Protein AF-A0AAV1RQI1-F1 (afdb_monomer_lite)

pLDDT: mean 91.63, std 11.39, range [35.19, 98.44]

Structure (mmCIF, N/CA/C/O backbone):
data_AF-A0AAV1RQI1-F1
#
_entry.id   AF-A0AAV1RQI1-F1
#
loop_
_atom_site.group_PDB
_atom_site.id
_atom_site.type_symbol
_atom_site.label_atom_id
_atom_site.label_alt_id
_atom_site.label_comp_id
_atom_site.label_asym_id
_atom_site.label_entity_id
_atom_site.label_seq_id
_atom_site.pdbx_PDB_ins_code
_atom_site.Cartn_x
_atom_site.Cartn_y
_atom_site.Cartn_z
_atom_site.occupancy
_atom_site.B_iso_or_equiv
_atom_site.auth_seq_id
_atom_site.auth_comp_id
_atom_site.auth_asym_id
_atom_site.auth_atom_id
_atom_site.pdbx_PDB_model_num
ATOM 1 N N . MET A 1 1 ? 25.288 -17.706 -37.333 1.00 35.19 1 MET A N 1
ATOM 2 C CA . MET A 1 1 ? 24.395 -16.528 -37.283 1.00 35.19 1 MET A CA 1
ATOM 3 C C . MET A 1 1 ? 25.287 -15.305 -37.395 1.00 35.19 1 MET A 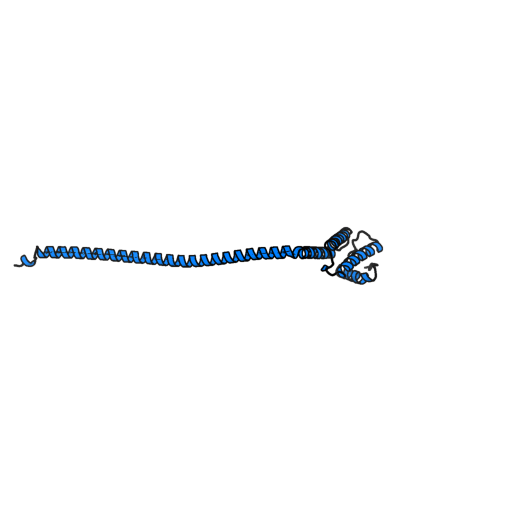C 1
ATOM 5 O O . MET A 1 1 ? 26.213 -15.197 -36.604 1.00 35.19 1 MET A O 1
ATOM 9 N N . SER A 1 2 ? 25.124 -14.485 -38.434 1.00 37.34 2 SER A N 1
ATOM 10 C CA . SER A 1 2 ? 25.987 -13.325 -38.686 1.00 37.34 2 SER A CA 1
ATOM 11 C C . SER A 1 2 ? 25.780 -12.275 -37.597 1.00 37.34 2 SER A C 1
ATOM 13 O O . SER A 1 2 ? 24.670 -11.778 -37.419 1.00 37.34 2 SER A O 1
ATOM 15 N N . GLN A 1 3 ? 26.841 -11.962 -36.860 1.00 46.78 3 GLN A N 1
ATOM 16 C CA . GLN A 1 3 ? 26.867 -10.876 -35.892 1.00 46.78 3 GLN A CA 1
ATOM 17 C C . GLN A 1 3 ? 26.835 -9.565 -36.691 1.00 46.78 3 GLN A C 1
ATOM 19 O O . GLN A 1 3 ? 27.827 -9.195 -37.312 1.00 46.78 3 GLN A O 1
ATOM 24 N N . THR A 1 4 ? 25.673 -8.917 -36.777 1.00 58.62 4 THR A N 1
ATOM 25 C CA . THR A 1 4 ? 25.563 -7.588 -37.389 1.00 58.62 4 THR A CA 1
ATOM 26 C C . THR A 1 4 ? 26.378 -6.625 -36.533 1.00 58.62 4 THR A C 1
ATOM 28 O O . THR A 1 4 ? 26.022 -6.363 -35.385 1.00 58.62 4 THR A O 1
ATOM 31 N N . GLU A 1 5 ? 27.508 -6.148 -37.047 1.00 79.38 5 GLU A N 1
ATOM 32 C CA . GLU A 1 5 ? 28.347 -5.188 -36.334 1.00 79.38 5 GLU A CA 1
ATOM 33 C C . GLU A 1 5 ? 27.698 -3.801 -36.416 1.00 79.38 5 GLU A C 1
ATOM 35 O O . GLU A 1 5 ? 27.852 -3.070 -37.394 1.00 79.38 5 GLU A O 1
ATOM 40 N N . TYR A 1 6 ? 26.899 -3.469 -35.401 1.00 91.62 6 TYR A N 1
ATOM 41 C CA . TYR A 1 6 ? 26.336 -2.132 -35.243 1.00 91.62 6 TYR A CA 1
ATOM 42 C C . TYR A 1 6 ? 27.449 -1.116 -34.968 1.00 91.62 6 TYR A C 1
ATOM 44 O O . TYR A 1 6 ? 28.318 -1.347 -34.125 1.00 91.62 6 TYR A O 1
ATOM 52 N N . LYS A 1 7 ? 27.403 0.021 -35.668 1.00 92.06 7 LYS A N 1
ATOM 53 C CA . LYS A 1 7 ? 28.396 1.097 -35.565 1.00 92.06 7 LYS A CA 1
ATOM 54 C C . LYS A 1 7 ? 27.809 2.286 -34.811 1.00 92.06 7 LYS A C 1
ATOM 56 O O . LYS A 1 7 ? 27.061 3.063 -35.394 1.00 92.06 7 LYS A O 1
ATOM 61 N N . VAL A 1 8 ? 28.161 2.429 -33.537 1.00 94.06 8 VAL A N 1
ATOM 62 C CA . VAL A 1 8 ? 27.823 3.608 -32.718 1.00 94.06 8 VAL A CA 1
ATOM 63 C C . VAL A 1 8 ? 29.096 4.284 -32.206 1.00 94.06 8 VAL A C 1
ATOM 65 O O . VAL A 1 8 ? 30.182 3.705 -32.291 1.00 94.06 8 VAL A O 1
ATOM 68 N N . LYS A 1 9 ? 28.984 5.501 -31.666 1.00 94.25 9 LYS A N 1
ATOM 69 C CA . LYS A 1 9 ? 30.092 6.215 -31.012 1.00 94.25 9 LYS A CA 1
ATOM 70 C C . LYS A 1 9 ? 30.800 5.334 -29.983 1.00 94.25 9 LYS A C 1
ATOM 72 O O . LYS A 1 9 ? 30.163 4.628 -29.198 1.00 94.25 9 LYS A O 1
ATOM 77 N N . GLU A 1 10 ? 32.127 5.430 -29.942 1.00 93.25 10 GLU A N 1
ATOM 78 C CA . GLU A 1 10 ? 32.984 4.558 -29.128 1.00 93.25 10 GLU A CA 1
ATOM 79 C C . GLU A 1 10 ? 32.615 4.557 -27.639 1.00 93.25 10 GLU A C 1
ATOM 81 O O . GLU A 1 10 ? 32.598 3.501 -27.009 1.00 93.25 10 GLU A O 1
ATOM 86 N N . ASN A 1 11 ? 32.240 5.713 -27.082 1.00 92.56 11 ASN A N 1
ATOM 87 C CA . ASN A 1 11 ? 31.839 5.835 -25.679 1.00 92.56 11 ASN A CA 1
ATOM 88 C C . ASN A 1 11 ? 30.509 5.125 -25.357 1.00 92.56 11 ASN A C 1
ATOM 90 O O . ASN A 1 11 ? 30.265 4.786 -24.202 1.00 92.56 11 ASN A O 1
ATOM 94 N N . LEU A 1 12 ? 29.661 4.875 -26.359 1.00 94.81 12 LEU A N 1
ATOM 95 C CA . LEU A 1 12 ? 28.376 4.187 -26.206 1.00 94.81 12 LEU A CA 1
ATOM 96 C C . LEU A 1 12 ? 28.467 2.684 -26.501 1.00 94.81 12 LEU A C 1
ATOM 98 O O . LEU A 1 12 ? 27.594 1.927 -26.077 1.00 94.81 12 LEU A O 1
ATOM 102 N N . MET A 1 13 ? 29.536 2.222 -27.159 1.00 94.25 13 MET A N 1
ATOM 103 C CA . MET A 1 13 ? 29.744 0.804 -27.482 1.00 94.25 13 MET A CA 1
ATOM 104 C C . MET A 1 13 ? 29.652 -0.136 -26.264 1.00 94.25 13 MET A C 1
ATOM 106 O O . MET A 1 13 ? 29.013 -1.187 -26.387 1.00 94.25 13 MET A O 1
ATOM 110 N N . PRO A 1 14 ? 30.230 0.181 -25.083 1.00 94.69 14 PRO A N 1
ATOM 111 C CA . PRO A 1 14 ? 30.090 -0.675 -23.904 1.00 94.69 14 PRO A CA 1
ATOM 112 C C . PRO A 1 14 ? 28.633 -0.805 -23.444 1.00 94.69 14 PRO A C 1
ATOM 114 O O . PRO A 1 14 ? 28.177 -1.904 -23.122 1.00 94.69 14 PRO A O 1
ATOM 117 N N . LEU A 1 15 ? 27.888 0.305 -23.462 1.00 95.69 15 LEU A N 1
ATOM 118 C CA . LEU A 1 15 ? 26.476 0.333 -23.092 1.00 95.69 15 LEU A CA 1
ATOM 119 C C . LEU A 1 15 ? 25.630 -0.461 -24.092 1.00 95.69 15 LEU A C 1
ATOM 121 O O . LEU A 1 15 ? 24.810 -1.278 -23.678 1.00 95.69 15 LEU A O 1
ATOM 125 N N . LEU A 1 16 ? 25.875 -0.286 -25.393 1.00 96.06 16 LEU A N 1
ATOM 126 C CA . LEU A 1 16 ? 25.192 -1.040 -26.440 1.00 96.06 16 LEU A CA 1
ATOM 127 C C . LEU A 1 16 ? 25.409 -2.548 -26.276 1.00 96.06 16 LEU A C 1
ATOM 129 O O . LEU A 1 16 ? 24.450 -3.314 -26.301 1.00 96.06 16 LEU A O 1
ATOM 133 N N . ARG A 1 17 ? 26.653 -2.988 -26.044 1.00 95.38 17 ARG A N 1
ATOM 134 C CA . ARG A 1 17 ? 26.964 -4.407 -25.800 1.00 95.38 17 ARG A CA 1
ATOM 135 C C . ARG A 1 17 ? 26.216 -4.960 -24.590 1.00 95.38 17 ARG A C 1
ATOM 137 O O . ARG A 1 17 ? 25.712 -6.077 -24.659 1.00 95.38 17 ARG A O 1
ATOM 144 N N . ASN A 1 18 ? 26.110 -4.185 -23.510 1.00 95.75 18 ASN A N 1
ATOM 145 C CA . ASN A 1 18 ? 25.353 -4.581 -22.323 1.00 95.75 18 ASN A CA 1
ATOM 146 C C . ASN A 1 18 ? 23.851 -4.722 -22.630 1.00 95.75 18 ASN A C 1
ATOM 148 O O . ASN A 1 18 ? 23.235 -5.729 -22.286 1.00 95.75 18 ASN A O 1
ATOM 152 N N . ILE A 1 19 ? 23.273 -3.752 -23.344 1.00 96.06 19 ILE A N 1
ATOM 153 C CA . ILE A 1 19 ? 21.865 -3.786 -23.761 1.00 96.06 19 ILE A CA 1
ATOM 154 C C . ILE A 1 19 ? 21.593 -5.014 -24.632 1.00 96.06 19 ILE A C 1
ATOM 156 O O . ILE A 1 19 ? 20.674 -5.773 -24.334 1.00 96.06 19 ILE A O 1
ATOM 160 N N . LEU A 1 20 ? 22.409 -5.247 -25.662 1.00 94.88 20 LEU A N 1
ATOM 161 C CA . LEU A 1 20 ? 22.245 -6.388 -26.563 1.00 94.88 20 LEU A CA 1
ATOM 162 C C . LEU A 1 20 ? 22.460 -7.725 -25.843 1.00 94.88 20 LEU A C 1
ATOM 164 O O . LEU A 1 20 ? 21.738 -8.685 -26.098 1.00 94.88 20 LEU A O 1
ATOM 168 N N . GLY A 1 21 ? 23.415 -7.785 -24.912 1.00 95.94 21 GLY A N 1
ATOM 169 C CA . GLY A 1 21 ? 23.651 -8.966 -24.083 1.00 95.94 21 GLY A CA 1
ATOM 170 C C . GLY A 1 21 ? 22.478 -9.289 -23.155 1.00 95.94 21 GLY A C 1
ATOM 171 O O . GLY A 1 21 ? 22.178 -10.459 -22.936 1.00 95.94 21 GLY A O 1
ATOM 172 N N . LYS A 1 22 ? 21.790 -8.266 -22.635 1.00 96.56 22 LYS A N 1
ATOM 173 C CA . LYS A 1 22 ? 20.678 -8.432 -21.689 1.00 96.56 22 LYS A CA 1
ATOM 174 C C . LYS A 1 22 ? 19.322 -8.638 -22.366 1.00 96.56 22 LYS A C 1
ATOM 176 O O . LYS A 1 22 ? 18.527 -9.446 -21.899 1.00 96.56 22 LYS A O 1
ATOM 181 N N . TYR A 1 23 ? 19.043 -7.897 -23.434 1.00 95.81 23 TYR A N 1
ATOM 182 C CA . TYR A 1 23 ? 17.712 -7.823 -24.048 1.00 95.81 23 TYR A CA 1
ATOM 183 C C . TYR A 1 23 ? 17.650 -8.433 -25.457 1.00 95.81 23 TYR A C 1
ATOM 185 O O . TYR A 1 23 ? 16.565 -8.533 -26.038 1.00 95.81 23 TYR A O 1
ATOM 193 N N . GLY A 1 24 ? 18.789 -8.891 -25.985 1.00 94.50 24 GLY A N 1
ATOM 194 C CA . GLY A 1 24 ? 18.926 -9.368 -27.357 1.00 94.50 24 GLY A CA 1
ATOM 195 C C . GLY A 1 24 ? 19.005 -8.220 -28.364 1.00 94.50 24 GLY A C 1
ATOM 196 O O . GLY A 1 24 ? 19.163 -7.055 -28.002 1.00 94.50 24 GLY A O 1
ATOM 197 N N . ASP A 1 25 ? 18.885 -8.547 -29.651 1.00 94.88 25 ASP A N 1
ATOM 198 C CA . ASP A 1 25 ? 18.847 -7.537 -30.710 1.00 94.88 25 ASP A CA 1
ATOM 199 C C . ASP A 1 25 ? 17.522 -6.762 -30.692 1.00 94.88 25 ASP A C 1
ATOM 201 O O . ASP A 1 25 ? 16.525 -7.161 -31.300 1.00 94.88 25 ASP A O 1
ATOM 205 N N . ILE A 1 26 ? 17.523 -5.630 -29.988 1.00 96.06 26 ILE A N 1
ATOM 206 C CA . ILE A 1 26 ? 16.347 -4.767 -29.844 1.00 96.06 26 ILE A CA 1
ATOM 207 C C . ILE A 1 26 ? 15.940 -4.076 -31.153 1.00 96.06 26 ILE A C 1
ATOM 209 O O . ILE A 1 26 ? 14.816 -3.588 -31.243 1.00 96.06 26 ILE A O 1
ATOM 213 N N . ALA A 1 27 ? 16.813 -4.050 -32.169 1.00 96.00 27 ALA A N 1
ATOM 214 C CA . ALA A 1 27 ? 16.557 -3.438 -33.474 1.00 96.00 27 ALA A CA 1
ATOM 215 C C . ALA A 1 27 ? 16.177 -4.464 -34.560 1.00 96.00 27 ALA A C 1
ATOM 217 O O . ALA A 1 27 ? 15.954 -4.089 -35.716 1.00 96.00 27 ALA A O 1
ATOM 218 N N . ALA A 1 28 ? 16.042 -5.752 -34.214 1.00 93.31 28 ALA A N 1
ATOM 219 C CA . ALA A 1 28 ? 15.734 -6.821 -35.169 1.00 93.31 28 ALA A CA 1
ATOM 220 C C . ALA A 1 28 ? 14.466 -6.537 -36.000 1.00 93.31 28 ALA A C 1
ATOM 222 O O . ALA A 1 28 ? 14.448 -6.742 -37.220 1.00 93.31 28 ALA A O 1
ATOM 223 N N . ASN A 1 29 ? 13.435 -5.986 -35.352 1.00 94.06 29 ASN A N 1
ATOM 224 C CA . ASN A 1 29 ? 12.143 -5.665 -35.963 1.00 94.06 29 ASN A CA 1
ATOM 225 C C . ASN A 1 29 ? 12.003 -4.197 -36.386 1.00 94.06 29 ASN A C 1
ATOM 227 O O . ASN A 1 29 ? 10.966 -3.830 -36.935 1.00 94.06 29 ASN A O 1
ATOM 231 N N . TYR A 1 30 ? 13.053 -3.385 -36.226 1.00 95.69 30 TYR A N 1
ATOM 232 C CA . TYR A 1 30 ? 13.018 -1.961 -36.548 1.00 95.69 30 TYR A CA 1
ATOM 233 C C . TYR A 1 30 ? 12.604 -1.703 -38.000 1.00 95.69 30 TYR A C 1
ATOM 235 O O . TYR A 1 30 ? 12.980 -2.460 -38.906 1.00 95.69 30 TYR A O 1
ATOM 243 N N . ILE A 1 31 ? 11.832 -0.637 -38.222 1.00 95.00 31 ILE A N 1
ATOM 244 C CA . ILE A 1 31 ? 11.279 -0.264 -39.528 1.00 95.00 31 ILE A CA 1
ATOM 245 C C . ILE A 1 31 ? 12.370 -0.076 -40.590 1.00 95.00 31 ILE A C 1
ATOM 247 O O . ILE A 1 31 ? 12.221 -0.566 -41.710 1.00 95.00 31 ILE A O 1
ATOM 251 N N . MET A 1 32 ? 13.506 0.535 -40.234 1.00 92.25 32 MET A N 1
ATOM 252 C CA . MET A 1 32 ? 14.647 0.649 -41.143 1.00 92.25 32 MET A CA 1
ATOM 253 C C . MET A 1 32 ? 15.475 -0.639 -41.132 1.00 92.25 32 MET A C 1
ATOM 255 O O . MET A 1 32 ? 15.910 -1.127 -40.085 1.00 92.25 32 MET A O 1
ATOM 259 N N . LYS A 1 33 ? 15.706 -1.201 -42.322 1.00 90.19 33 LYS A N 1
ATOM 260 C CA . LYS A 1 33 ? 16.427 -2.474 -42.493 1.00 90.19 33 LYS A CA 1
ATOM 261 C C . LYS A 1 33 ? 17.913 -2.301 -42.821 1.00 90.19 33 LYS A C 1
ATOM 263 O O . LYS A 1 33 ? 18.667 -3.259 -42.690 1.00 90.19 33 LYS A O 1
ATOM 268 N N . THR A 1 34 ? 18.336 -1.096 -43.203 1.00 92.31 34 THR A N 1
ATOM 269 C CA . THR A 1 34 ? 19.744 -0.766 -43.474 1.00 92.31 34 THR A CA 1
ATOM 270 C C . THR A 1 34 ? 20.592 -0.853 -42.196 1.00 92.31 34 THR A C 1
ATOM 272 O O . THR A 1 34 ? 20.123 -0.377 -41.152 1.00 92.31 34 THR A O 1
ATOM 275 N N . PRO A 1 35 ? 21.831 -1.375 -42.253 1.00 89.88 35 PRO A N 1
ATOM 276 C CA . PRO A 1 35 ? 22.753 -1.398 -41.113 1.00 89.88 35 PRO A CA 1
ATOM 277 C C . PRO A 1 35 ? 22.985 -0.022 -40.476 1.00 89.88 35 PRO A C 1
ATOM 279 O O . PRO A 1 35 ? 23.038 0.093 -39.251 1.00 89.88 35 PRO A O 1
ATOM 282 N N . GLU A 1 36 ? 23.057 1.028 -41.292 1.00 92.06 36 GLU A N 1
ATOM 283 C CA . GLU A 1 36 ? 23.271 2.411 -40.865 1.00 92.06 36 GLU A CA 1
ATOM 284 C C . GLU A 1 36 ? 22.068 2.916 -40.066 1.00 92.06 36 GLU A C 1
ATOM 286 O O . GLU A 1 36 ? 22.224 3.374 -38.938 1.00 92.06 36 GLU A O 1
ATOM 291 N N . GLY A 1 37 ? 20.853 2.747 -40.599 1.00 92.69 37 GLY A N 1
ATOM 292 C CA . GLY A 1 37 ? 19.620 3.127 -39.901 1.00 92.69 37 GLY A CA 1
ATOM 293 C C . GLY A 1 37 ? 19.424 2.393 -38.569 1.00 92.69 37 GLY A C 1
ATOM 294 O O . GLY A 1 37 ? 19.019 3.003 -37.582 1.00 92.69 37 GLY A O 1
ATOM 295 N N . ARG A 1 38 ? 19.760 1.097 -38.507 1.00 94.31 38 ARG A N 1
ATOM 296 C CA . ARG A 1 38 ? 19.697 0.324 -37.255 1.00 94.31 38 ARG A CA 1
ATOM 297 C C . ARG A 1 38 ? 20.754 0.767 -36.249 1.00 94.31 38 ARG A C 1
ATOM 299 O O . ARG A 1 38 ? 20.462 0.854 -35.064 1.00 94.31 38 ARG A O 1
ATOM 306 N N . SER A 1 39 ? 21.959 1.079 -36.715 1.00 95.62 39 SER A N 1
ATOM 307 C CA . SER A 1 39 ? 23.019 1.591 -35.846 1.00 95.62 39 SER A CA 1
ATOM 308 C C . SER A 1 39 ? 22.678 2.984 -35.306 1.00 95.62 39 SER A C 1
ATOM 310 O O . SER A 1 39 ? 22.863 3.230 -34.120 1.00 95.62 39 SER A O 1
ATOM 312 N N . SER A 1 40 ? 22.093 3.856 -36.134 1.00 95.69 40 SER A N 1
ATOM 313 C CA . SER A 1 40 ? 21.657 5.198 -35.727 1.00 95.69 40 SER A CA 1
ATOM 314 C C . SER A 1 40 ? 20.631 5.150 -34.596 1.00 95.69 40 SER A C 1
ATOM 316 O O . SER A 1 40 ? 20.812 5.818 -33.585 1.00 95.69 40 SER A O 1
ATOM 318 N N . VAL A 1 41 ? 19.582 4.327 -34.714 1.00 96.44 41 VAL A N 1
ATOM 319 C CA . VAL A 1 41 ? 18.556 4.267 -33.658 1.00 96.44 41 VAL A CA 1
ATOM 320 C C . VAL A 1 41 ? 19.083 3.626 -32.369 1.00 96.44 41 VAL A C 1
ATOM 322 O O . VAL A 1 41 ? 18.679 3.999 -31.271 1.00 96.44 41 VAL A O 1
ATOM 325 N N . LEU A 1 42 ? 20.022 2.680 -32.479 1.00 97.06 42 LEU A N 1
ATOM 326 C CA . LEU A 1 42 ? 20.698 2.105 -31.316 1.00 97.06 42 LEU A CA 1
ATOM 327 C C . LEU A 1 42 ? 21.597 3.132 -30.620 1.00 97.06 42 LEU A C 1
ATOM 329 O O . LEU A 1 42 ? 21.661 3.147 -29.391 1.00 97.06 42 LEU A O 1
ATOM 333 N N . GLU A 1 43 ? 22.245 4.015 -31.381 1.00 97.38 43 GLU A N 1
ATOM 334 C CA . GLU A 1 43 ? 22.973 5.151 -30.823 1.00 97.38 43 GLU A CA 1
ATOM 335 C C . GLU A 1 43 ? 22.038 6.099 -30.064 1.00 97.38 43 GLU A C 1
ATOM 337 O O . GLU A 1 43 ? 22.369 6.487 -28.944 1.00 97.38 43 GLU A O 1
ATOM 342 N N . ASP A 1 44 ? 20.857 6.406 -30.609 1.00 97.00 44 ASP A N 1
ATOM 343 C CA . ASP A 1 44 ? 19.868 7.264 -29.945 1.00 97.00 44 ASP A CA 1
ATOM 344 C C . ASP A 1 44 ? 19.368 6.653 -28.626 1.00 97.00 44 ASP A C 1
ATOM 346 O O . ASP A 1 44 ? 19.307 7.336 -27.599 1.00 97.00 44 ASP A O 1
ATOM 350 N N . VAL A 1 45 ? 19.076 5.346 -28.614 1.00 97.44 45 VAL A N 1
ATOM 351 C CA . VAL A 1 45 ? 18.703 4.612 -27.391 1.00 97.44 45 VAL A CA 1
ATOM 352 C C . VAL A 1 45 ? 19.825 4.680 -26.353 1.00 97.44 45 VAL A C 1
ATOM 354 O O . VAL A 1 45 ? 19.577 5.007 -25.188 1.00 97.44 45 VAL A O 1
ATOM 357 N N . CYS A 1 46 ? 21.070 4.407 -26.754 1.00 97.44 46 CYS A N 1
ATOM 358 C CA . CYS A 1 46 ? 22.218 4.492 -25.855 1.00 97.44 46 CYS A CA 1
ATOM 359 C C . CYS A 1 46 ? 22.444 5.920 -25.346 1.00 97.44 46 CYS A C 1
ATOM 361 O O . CYS A 1 46 ? 22.712 6.097 -24.160 1.00 97.44 46 CYS A O 1
ATOM 363 N N . GLY A 1 47 ? 22.302 6.933 -26.200 1.00 96.25 47 GLY A N 1
ATOM 364 C CA . GLY A 1 47 ? 22.446 8.341 -25.836 1.00 96.25 47 GLY A CA 1
ATOM 365 C C . GLY A 1 47 ? 21.392 8.799 -24.829 1.00 96.25 47 GLY A C 1
ATOM 366 O O . GLY A 1 47 ? 21.719 9.504 -23.868 1.00 96.25 47 GLY A O 1
ATOM 367 N N . LEU A 1 48 ? 20.144 8.349 -24.988 1.00 95.88 48 LEU A N 1
ATOM 368 C CA . LEU A 1 48 ? 19.074 8.615 -24.028 1.00 95.88 48 LEU A CA 1
ATOM 369 C C . LEU A 1 48 ? 19.393 8.006 -22.657 1.00 95.88 48 LEU A C 1
ATOM 371 O O . LEU A 1 48 ? 19.337 8.705 -21.645 1.00 95.88 48 LEU A O 1
ATOM 375 N N . ILE A 1 49 ? 19.777 6.727 -22.620 1.00 95.50 49 ILE A N 1
ATOM 376 C CA . ILE A 1 49 ? 20.130 6.033 -21.372 1.00 95.50 49 ILE A CA 1
ATOM 377 C C . ILE A 1 49 ? 21.337 6.695 -20.712 1.00 95.50 49 ILE A C 1
ATOM 379 O O . ILE A 1 49 ? 21.301 6.974 -19.516 1.00 95.50 49 ILE A O 1
ATOM 383 N N . TYR A 1 50 ? 22.375 7.002 -21.490 1.00 93.56 50 TYR A N 1
ATOM 384 C CA . TYR A 1 50 ? 23.579 7.664 -21.002 1.00 93.56 50 TYR A CA 1
ATOM 385 C C . TYR A 1 50 ? 23.252 9.022 -20.360 1.00 93.56 50 TYR A C 1
ATOM 387 O O . TYR A 1 50 ? 23.671 9.301 -19.239 1.00 93.56 50 TYR A O 1
ATOM 395 N N . THR A 1 51 ? 22.393 9.825 -20.998 1.00 90.38 51 THR A N 1
ATOM 396 C CA . THR A 1 51 ? 21.932 11.118 -20.458 1.00 90.38 51 THR A CA 1
ATOM 397 C C . THR A 1 51 ? 21.236 10.977 -19.101 1.00 90.38 51 THR A C 1
ATOM 399 O O . THR A 1 51 ? 21.351 11.857 -18.247 1.00 90.38 51 THR A O 1
ATOM 402 N N . PHE A 1 52 ? 20.485 9.893 -18.900 1.00 91.06 52 PHE A N 1
ATOM 403 C CA . PHE A 1 52 ? 19.799 9.615 -17.639 1.00 91.06 52 PHE A CA 1
ATOM 404 C C . PHE A 1 52 ? 20.733 9.028 -16.576 1.00 91.06 52 PHE A C 1
ATOM 406 O O . PHE A 1 52 ? 20.518 9.286 -15.397 1.00 91.06 52 PHE A O 1
ATOM 413 N N . GLN A 1 53 ? 21.767 8.281 -16.973 1.00 90.25 53 GLN A N 1
ATOM 414 C CA . GLN A 1 53 ? 22.779 7.736 -16.062 1.00 90.25 53 GLN A CA 1
ATOM 415 C C . GLN A 1 53 ? 23.718 8.813 -15.507 1.00 90.25 53 GLN A C 1
ATOM 417 O O . GLN A 1 53 ? 24.104 8.738 -14.344 1.00 90.25 53 GLN A O 1
ATOM 422 N N . GLU A 1 54 ? 24.054 9.823 -16.311 1.00 90.50 54 GLU A N 1
ATOM 423 C CA . GLU A 1 54 ? 24.924 10.936 -15.900 1.00 90.50 54 GLU A CA 1
ATOM 424 C C . GLU A 1 54 ? 24.244 11.895 -14.908 1.00 90.50 54 GLU A C 1
ATOM 426 O O . GLU A 1 54 ? 24.911 12.597 -14.149 1.00 90.50 54 GLU A O 1
ATOM 431 N N . LYS A 1 55 ? 22.908 11.935 -14.890 1.00 90.06 55 LYS A N 1
ATOM 432 C CA . LYS A 1 55 ? 22.142 12.826 -14.013 1.00 90.06 55 LYS A CA 1
ATOM 433 C C . LYS A 1 55 ? 21.757 12.128 -12.722 1.00 90.06 55 LYS A C 1
ATOM 435 O O . LYS A 1 55 ? 21.236 11.013 -12.723 1.00 90.06 55 LYS A O 1
ATOM 440 N N . LYS A 1 56 ? 21.879 12.832 -11.596 1.00 87.50 56 LYS A N 1
ATOM 441 C CA . LYS A 1 56 ? 21.246 12.367 -10.356 1.00 87.50 56 LYS A CA 1
ATOM 442 C C . LYS A 1 56 ? 19.730 12.451 -10.506 1.00 87.50 56 LYS A C 1
ATOM 444 O O . LYS A 1 56 ? 19.203 13.378 -11.119 1.00 87.50 56 LYS A O 1
ATOM 449 N N . PHE A 1 57 ? 19.001 11.548 -9.851 1.00 84.81 57 PHE A N 1
ATOM 450 C CA . PHE A 1 57 ? 17.533 11.533 -9.898 1.00 84.81 57 PHE A CA 1
ATOM 451 C C . PHE A 1 57 ? 16.898 12.899 -9.568 1.00 84.81 57 PHE A C 1
ATOM 453 O O . PHE A 1 57 ? 15.897 13.281 -10.173 1.00 84.81 57 PHE A O 1
ATOM 460 N N . GLY A 1 58 ? 17.490 13.663 -8.640 1.00 82.06 58 GLY A N 1
ATOM 461 C CA . GLY A 1 58 ? 17.027 15.006 -8.268 1.00 82.06 58 GLY A CA 1
ATOM 462 C C . GLY A 1 58 ? 17.163 16.062 -9.375 1.00 82.06 58 GLY A C 1
ATOM 463 O O . GLY A 1 58 ? 16.356 16.987 -9.424 1.00 82.06 58 GLY A O 1
ATOM 464 N N . GLU A 1 59 ? 18.111 15.891 -10.295 1.00 88.69 59 GLU A N 1
ATOM 465 C CA . GLU A 1 59 ? 18.449 16.849 -11.362 1.00 88.69 59 GLU A CA 1
ATOM 466 C C . GLU A 1 59 ? 17.595 16.677 -12.620 1.00 88.69 59 GLU A C 1
ATOM 468 O O . GLU A 1 59 ? 17.487 17.600 -13.428 1.00 88.69 59 GLU A O 1
ATOM 473 N N . LEU A 1 60 ? 16.962 15.512 -12.790 1.00 90.62 60 LEU A N 1
ATOM 474 C CA . LEU A 1 60 ? 15.971 15.311 -13.845 1.00 90.62 60 LEU A CA 1
ATOM 475 C C . LEU A 1 60 ? 14.823 16.318 -13.666 1.00 90.62 60 LEU A C 1
ATOM 477 O O . LEU A 1 60 ? 14.606 16.843 -12.581 1.00 90.62 60 LEU A O 1
ATOM 481 N N . THR A 1 61 ? 14.055 16.629 -14.701 1.00 90.62 61 THR A N 1
ATOM 482 C CA . THR A 1 61 ? 12.797 17.384 -14.562 1.00 90.62 61 THR A CA 1
ATOM 483 C C . THR A 1 61 ? 11.625 16.506 -14.970 1.00 90.62 61 THR A C 1
ATOM 485 O O . THR A 1 61 ? 11.811 15.518 -15.675 1.00 90.62 61 THR A O 1
ATOM 488 N N . LEU A 1 62 ? 10.407 16.841 -14.521 1.00 91.81 62 LEU A N 1
ATOM 489 C CA . LEU A 1 62 ? 9.209 16.090 -14.925 1.00 91.81 62 LEU A CA 1
ATOM 490 C C . LEU A 1 62 ? 9.088 16.062 -16.457 1.00 91.81 62 LEU A C 1
ATOM 492 O O . LEU A 1 62 ? 8.966 14.996 -17.043 1.00 91.81 62 LEU A O 1
ATOM 496 N N . PHE A 1 63 ? 9.277 17.228 -17.078 1.00 92.88 63 PHE A N 1
ATOM 497 C CA . PHE A 1 63 ? 9.285 17.397 -18.526 1.00 92.88 63 PHE A CA 1
ATOM 498 C C . PHE A 1 63 ? 10.353 16.543 -19.227 1.00 92.88 63 PHE A C 1
ATOM 500 O O . PHE A 1 63 ? 10.067 15.919 -20.240 1.00 92.88 63 PHE A O 1
ATOM 507 N N . GLN A 1 64 ? 11.579 16.470 -18.690 1.00 94.12 64 GLN A N 1
ATOM 508 C CA . GLN A 1 64 ? 12.639 15.636 -19.275 1.00 94.12 64 GLN A CA 1
ATOM 509 C C . GLN A 1 64 ? 12.273 14.148 -19.278 1.00 94.12 64 GLN A C 1
ATOM 511 O O . GLN A 1 64 ? 12.567 13.454 -20.247 1.00 94.12 64 GLN A O 1
ATOM 516 N N . ILE A 1 65 ? 11.633 13.663 -18.211 1.00 95.44 65 ILE A N 1
ATOM 517 C CA . ILE A 1 65 ? 11.212 12.262 -18.112 1.00 95.44 65 ILE A CA 1
ATOM 518 C C . ILE A 1 65 ? 10.007 11.998 -19.022 1.00 95.44 65 ILE A C 1
ATOM 520 O O . ILE A 1 65 ? 10.014 11.013 -19.749 1.00 95.44 65 ILE A O 1
ATOM 524 N N . GLU A 1 66 ? 9.018 12.895 -19.057 1.00 96.50 66 GLU A N 1
ATOM 525 C CA . GLU A 1 66 ? 7.862 12.792 -19.965 1.00 96.50 66 GLU A CA 1
ATOM 526 C C . GLU A 1 66 ? 8.295 12.769 -21.435 1.00 96.50 66 GLU A C 1
ATOM 528 O O . GLU A 1 66 ? 7.834 11.930 -22.207 1.00 96.50 66 GLU A O 1
ATOM 533 N N . ASN A 1 67 ? 9.241 13.633 -21.808 1.00 96.81 67 ASN A N 1
ATOM 534 C CA . ASN A 1 67 ? 9.807 13.649 -23.151 1.00 96.81 67 ASN A CA 1
ATOM 535 C C . ASN A 1 67 ? 10.555 12.345 -23.476 1.00 96.81 67 ASN A C 1
ATOM 537 O O . ASN A 1 67 ? 10.427 11.823 -24.578 1.00 96.81 67 ASN A O 1
ATOM 541 N N . ALA A 1 68 ? 11.301 11.783 -22.521 1.00 96.81 68 ALA A N 1
ATOM 542 C CA . ALA A 1 68 ? 11.967 10.496 -22.711 1.00 96.81 68 ALA A CA 1
ATOM 543 C C . ALA A 1 68 ? 10.965 9.344 -22.901 1.00 96.81 68 ALA A C 1
ATOM 545 O O . ALA A 1 68 ? 11.158 8.520 -23.791 1.00 96.81 68 ALA A O 1
ATOM 546 N N . VAL A 1 69 ? 9.874 9.308 -22.126 1.00 97.88 69 VAL A N 1
ATOM 547 C CA . VAL A 1 69 ? 8.788 8.323 -22.307 1.00 97.88 69 VAL A CA 1
ATOM 548 C C . VAL A 1 69 ? 8.163 8.447 -23.701 1.00 97.88 69 VAL A C 1
ATOM 550 O O . VAL A 1 69 ? 7.916 7.430 -24.353 1.00 97.88 69 VAL A O 1
ATOM 553 N N . ALA A 1 70 ? 7.945 9.674 -24.186 1.00 97.88 70 ALA A N 1
ATOM 554 C CA . ALA A 1 70 ? 7.426 9.917 -25.531 1.00 97.88 70 ALA A CA 1
ATOM 555 C C . ALA A 1 70 ? 8.385 9.399 -26.618 1.00 97.88 70 ALA A C 1
ATOM 557 O O . ALA A 1 70 ? 7.965 8.623 -27.473 1.00 97.88 70 ALA A O 1
ATOM 558 N N . ILE A 1 71 ? 9.680 9.727 -26.523 1.00 97.62 71 ILE A N 1
ATOM 559 C CA . ILE A 1 71 ? 10.716 9.242 -27.452 1.00 97.62 71 ILE A CA 1
ATOM 560 C C . ILE A 1 71 ? 10.749 7.708 -27.492 1.00 97.62 71 ILE A C 1
ATOM 562 O O . ILE A 1 71 ? 10.740 7.109 -28.566 1.00 97.62 71 ILE A O 1
ATOM 566 N N . VAL A 1 72 ? 10.751 7.047 -26.331 1.00 97.94 72 VAL A N 1
ATOM 567 C CA . VAL A 1 72 ? 10.795 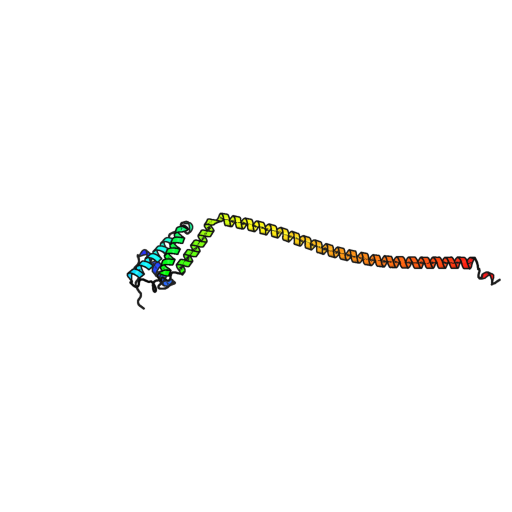5.577 -26.273 1.00 97.94 72 VAL A CA 1
ATOM 568 C C . VAL A 1 72 ? 9.502 4.955 -26.801 1.00 97.94 72 VAL A C 1
ATOM 570 O O . VAL A 1 72 ? 9.546 3.903 -27.435 1.00 97.94 72 VAL A O 1
ATOM 573 N N . THR A 1 73 ? 8.361 5.619 -26.618 1.00 98.00 73 THR A N 1
ATOM 574 C CA . THR A 1 73 ? 7.095 5.197 -27.232 1.00 98.00 73 THR A CA 1
ATOM 575 C C . THR A 1 73 ? 7.161 5.263 -28.760 1.00 98.00 73 THR A C 1
ATOM 577 O O . THR A 1 73 ? 6.637 4.376 -29.433 1.00 98.00 73 THR A O 1
ATOM 580 N N . ASP A 1 74 ? 7.833 6.264 -29.325 1.00 97.81 74 ASP A N 1
ATOM 581 C CA . ASP A 1 74 ? 8.033 6.351 -30.772 1.00 97.81 74 ASP A CA 1
ATOM 582 C C . ASP A 1 74 ? 9.009 5.279 -31.282 1.00 97.81 74 ASP A C 1
ATOM 584 O O . ASP A 1 74 ? 8.756 4.667 -32.322 1.00 97.81 74 ASP A O 1
ATOM 588 N N . PHE A 1 75 ? 10.064 4.955 -30.524 1.00 97.38 75 PHE A N 1
ATOM 589 C CA . PHE A 1 75 ? 10.939 3.814 -30.826 1.00 97.38 75 PHE A CA 1
ATOM 590 C C . PHE A 1 75 ? 10.183 2.482 -30.826 1.00 97.38 75 PHE A C 1
ATOM 592 O O . PHE A 1 75 ? 10.334 1.682 -31.753 1.00 97.38 75 PHE A O 1
ATOM 599 N N . GLU A 1 76 ? 9.343 2.254 -29.817 1.00 96.88 76 GLU A N 1
ATOM 600 C CA . GLU A 1 76 ? 8.491 1.068 -29.709 1.00 96.88 76 GLU A CA 1
ATOM 601 C C . GLU A 1 76 ? 7.562 0.949 -30.930 1.00 96.88 76 GLU A C 1
ATOM 603 O O . GLU A 1 76 ? 7.517 -0.093 -31.587 1.00 96.88 76 GLU A O 1
ATOM 608 N N . ARG A 1 77 ? 6.897 2.047 -31.318 1.00 96.81 77 ARG A N 1
ATOM 609 C CA . ARG A 1 77 ? 6.045 2.115 -32.521 1.00 96.81 77 ARG A CA 1
ATOM 610 C C . ARG A 1 77 ? 6.810 1.865 -33.818 1.00 96.81 77 ARG A C 1
ATOM 612 O O . ARG A 1 77 ? 6.251 1.297 -34.753 1.00 96.81 77 ARG A O 1
ATOM 619 N N . ALA A 1 78 ? 8.078 2.264 -33.876 1.00 96.56 78 ALA A N 1
ATOM 620 C CA . ALA A 1 78 ? 8.957 2.006 -35.011 1.00 96.56 78 ALA A CA 1
ATOM 621 C C . ALA A 1 78 ? 9.510 0.565 -35.043 1.00 96.56 78 ALA A C 1
ATOM 623 O O . ALA A 1 78 ? 10.255 0.211 -35.961 1.00 96.56 78 ALA A O 1
ATOM 624 N N . GLY A 1 79 ? 9.147 -0.280 -34.073 1.00 96.38 79 GLY A N 1
ATOM 625 C CA . GLY A 1 79 ? 9.488 -1.700 -34.036 1.00 96.38 79 GLY A CA 1
ATOM 626 C C . GLY A 1 79 ? 10.726 -2.041 -33.207 1.00 96.38 79 GLY A C 1
ATOM 627 O O . GLY A 1 79 ? 11.236 -3.157 -33.338 1.00 96.38 79 GLY A O 1
ATOM 628 N N . LEU A 1 80 ? 11.231 -1.121 -32.374 1.00 97.62 80 LEU A N 1
ATOM 629 C CA . LEU A 1 80 ? 12.258 -1.463 -31.389 1.00 97.62 80 LEU A CA 1
ATOM 630 C C . LEU A 1 80 ? 11.648 -2.211 -30.203 1.00 97.62 80 LEU A C 1
ATOM 632 O O . LEU A 1 80 ? 10.599 -1.843 -29.681 1.00 97.62 80 LEU A O 1
ATOM 636 N N . LYS A 1 81 ? 12.371 -3.214 -29.703 1.00 97.69 81 LYS A N 1
ATOM 637 C CA . LYS A 1 81 ? 12.027 -3.922 -28.466 1.00 97.69 81 LYS A CA 1
ATOM 638 C C . LYS A 1 81 ? 12.591 -3.183 -27.242 1.00 97.69 81 LYS A C 1
ATOM 640 O O . LYS A 1 81 ? 13.647 -3.539 -26.714 1.00 97.69 81 LYS A O 1
ATOM 645 N N . VAL A 1 82 ? 11.915 -2.103 -26.848 1.00 97.62 82 VAL A N 1
ATOM 646 C CA . VAL A 1 82 ? 12.329 -1.170 -25.774 1.00 97.62 82 VAL A CA 1
ATOM 647 C C . VAL A 1 82 ? 11.270 -0.990 -24.678 1.00 97.62 82 VAL A C 1
ATOM 649 O O . VAL A 1 82 ? 11.314 -0.026 -23.916 1.00 97.62 82 VAL A O 1
ATOM 652 N N . ASP A 1 83 ? 10.349 -1.943 -24.553 1.00 96.50 83 ASP A N 1
ATOM 653 C CA . ASP A 1 83 ? 9.322 -2.019 -23.506 1.00 96.50 83 ASP A CA 1
ATOM 654 C C . ASP A 1 83 ? 9.916 -1.885 -22.091 1.00 96.50 83 ASP A C 1
ATOM 656 O O . ASP A 1 83 ? 9.436 -1.104 -21.271 1.00 96.50 83 ASP A O 1
ATOM 660 N N . TRP A 1 84 ? 11.048 -2.547 -21.842 1.00 97.19 84 TRP A N 1
ATOM 661 C CA . TRP A 1 84 ? 11.789 -2.466 -20.581 1.00 97.19 84 TRP A CA 1
ATOM 662 C C . TRP A 1 84 ? 12.267 -1.044 -20.244 1.00 97.19 84 TRP A C 1
ATOM 664 O O . TRP A 1 84 ? 12.294 -0.651 -19.075 1.00 97.19 84 TRP A O 1
ATOM 674 N N . LEU A 1 85 ? 12.663 -0.263 -21.254 1.00 97.06 85 LEU A N 1
ATOM 675 C CA . LEU A 1 85 ? 13.149 1.101 -21.058 1.00 97.06 85 LEU A CA 1
ATOM 676 C C . LEU A 1 85 ? 11.978 2.036 -20.772 1.00 97.06 85 LEU A C 1
ATOM 678 O O . LEU A 1 85 ? 12.071 2.882 -19.885 1.00 97.06 85 LEU A O 1
ATOM 682 N N . LYS A 1 86 ? 10.866 1.844 -21.486 1.00 97.25 86 LYS A N 1
ATOM 683 C CA . LYS A 1 86 ? 9.629 2.589 -21.266 1.00 97.25 86 LYS A CA 1
ATOM 684 C C . LYS A 1 86 ? 9.104 2.385 -19.851 1.00 97.25 86 LYS A C 1
ATOM 686 O O . LYS A 1 86 ? 8.926 3.374 -19.149 1.00 97.25 86 LYS A O 1
ATOM 691 N N . GLN A 1 87 ? 8.975 1.132 -19.412 1.00 97.12 87 GLN A N 1
ATOM 692 C CA . GLN A 1 87 ? 8.534 0.804 -18.056 1.00 97.12 87 GLN A CA 1
ATOM 693 C C . GLN A 1 87 ? 9.434 1.464 -17.001 1.00 97.12 87 GLN A C 1
ATOM 695 O O . GLN A 1 87 ? 8.952 2.114 -16.082 1.00 97.12 87 GLN A O 1
ATOM 700 N N . THR A 1 88 ? 10.756 1.392 -17.188 1.00 95.44 88 THR A N 1
ATOM 701 C CA . THR A 1 88 ? 11.714 2.037 -16.275 1.00 95.44 88 THR A CA 1
ATOM 702 C C . THR A 1 88 ? 11.511 3.559 -16.202 1.00 95.44 88 THR A C 1
ATOM 704 O O . THR A 1 88 ? 11.583 4.150 -15.125 1.00 95.44 88 THR A O 1
ATOM 707 N N . LEU A 1 89 ? 11.272 4.223 -17.337 1.00 95.88 89 LEU A N 1
ATOM 708 C CA . LEU A 1 89 ? 11.040 5.671 -17.380 1.00 95.88 89 LEU A CA 1
ATOM 709 C C . LEU A 1 89 ? 9.679 6.066 -16.787 1.00 95.88 89 LEU A C 1
ATOM 711 O O . LEU A 1 89 ? 9.582 7.113 -16.144 1.00 95.88 89 LEU A O 1
ATOM 715 N N . GLU A 1 90 ? 8.651 5.239 -16.969 1.00 96.44 90 GLU A N 1
ATOM 716 C CA . GLU A 1 90 ? 7.329 5.417 -16.361 1.00 96.44 90 GLU A CA 1
ATOM 717 C C . GLU A 1 90 ? 7.398 5.298 -14.828 1.00 96.44 90 GLU A C 1
ATOM 719 O O . GLU A 1 90 ? 6.879 6.174 -14.131 1.00 96.44 90 GLU A O 1
ATOM 724 N N . ASP A 1 91 ? 8.148 4.329 -14.295 1.00 94.94 91 ASP A N 1
ATOM 725 C CA . ASP A 1 91 ? 8.388 4.184 -12.851 1.00 94.94 91 ASP A CA 1
ATOM 726 C C . ASP A 1 91 ? 9.120 5.411 -12.267 1.00 94.94 91 ASP A C 1
ATOM 728 O O . ASP A 1 91 ? 8.770 5.945 -11.204 1.00 94.94 91 ASP A O 1
ATOM 732 N N . ILE A 1 92 ? 10.134 5.916 -12.984 1.00 92.81 92 ILE A N 1
ATOM 733 C CA . ILE A 1 92 ? 10.857 7.148 -12.625 1.00 92.81 92 ILE A CA 1
ATOM 734 C C . ILE A 1 92 ? 9.899 8.350 -12.617 1.00 92.81 92 ILE A C 1
ATOM 736 O O . ILE A 1 92 ? 9.967 9.198 -11.715 1.00 92.81 92 ILE A O 1
ATOM 740 N N . LEU A 1 93 ? 9.003 8.436 -13.604 1.00 93.62 93 LEU A N 1
ATOM 741 C CA . LEU A 1 93 ? 8.020 9.507 -13.730 1.00 93.62 93 LEU A CA 1
ATOM 742 C C . LEU A 1 93 ? 7.037 9.507 -12.558 1.00 93.62 93 LEU A C 1
ATOM 744 O O . LEU A 1 93 ? 6.802 10.558 -11.953 1.00 93.62 93 LEU A O 1
ATOM 748 N N . GLU A 1 94 ? 6.481 8.343 -12.226 1.00 92.31 94 GLU A N 1
ATOM 749 C CA . GLU A 1 94 ? 5.564 8.172 -11.101 1.00 92.31 94 GLU A CA 1
ATOM 750 C C . GLU A 1 94 ? 6.239 8.569 -9.785 1.00 92.31 94 GLU A C 1
ATOM 752 O O . GLU A 1 94 ? 5.739 9.434 -9.058 1.00 92.31 94 GLU A O 1
ATOM 757 N N . THR A 1 95 ? 7.439 8.040 -9.536 1.00 90.69 95 THR A N 1
ATOM 758 C CA . THR A 1 95 ? 8.228 8.344 -8.335 1.00 90.69 95 THR A CA 1
ATOM 759 C C . THR A 1 95 ? 8.443 9.852 -8.174 1.00 90.69 95 THR A C 1
ATOM 761 O O . THR A 1 95 ? 8.292 10.417 -7.086 1.00 90.69 95 THR A O 1
ATOM 764 N N . ARG A 1 96 ? 8.742 10.555 -9.270 1.00 87.94 96 ARG A N 1
ATOM 765 C CA . ARG A 1 96 ? 8.935 12.007 -9.244 1.00 87.94 96 ARG A CA 1
ATOM 766 C C . ARG A 1 96 ? 7.643 12.785 -9.005 1.00 87.94 96 ARG A C 1
ATOM 768 O O . ARG A 1 96 ? 7.684 13.807 -8.313 1.00 87.94 96 ARG A O 1
ATOM 775 N N . LYS A 1 97 ? 6.506 12.332 -9.541 1.00 87.12 97 LYS A N 1
ATOM 776 C CA . LYS A 1 97 ? 5.191 12.941 -9.267 1.00 87.12 97 LYS A CA 1
ATOM 777 C C . LYS A 1 97 ? 4.860 12.871 -7.775 1.00 87.12 97 LYS A C 1
ATOM 779 O O . LYS A 1 97 ? 4.456 13.884 -7.206 1.00 87.12 97 LYS A O 1
ATOM 784 N N . VAL A 1 98 ? 5.135 11.733 -7.136 1.00 83.50 98 VAL A N 1
ATOM 785 C CA . VAL A 1 98 ? 4.960 11.533 -5.687 1.00 83.50 98 VAL A CA 1
ATOM 786 C C . VAL A 1 98 ? 5.868 12.470 -4.880 1.00 83.50 98 VAL A C 1
ATOM 788 O O . VAL A 1 98 ? 5.398 13.173 -3.983 1.00 83.50 98 VAL A O 1
ATOM 791 N N . ILE A 1 99 ? 7.159 12.555 -5.226 1.00 79.38 99 ILE A N 1
ATOM 792 C CA . ILE A 1 99 ? 8.134 13.397 -4.507 1.00 79.38 99 ILE A CA 1
ATOM 793 C C . ILE A 1 99 ? 7.840 14.896 -4.643 1.00 79.38 99 ILE A C 1
ATOM 795 O O . ILE A 1 99 ? 8.158 15.647 -3.725 1.00 79.38 99 ILE A O 1
ATOM 799 N N . LYS A 1 100 ? 7.226 15.352 -5.746 1.00 72.56 100 LYS A N 1
ATOM 800 C CA . LYS A 1 100 ? 6.829 16.763 -5.936 1.00 72.56 100 LYS A CA 1
ATOM 801 C C . LYS A 1 100 ? 5.593 17.156 -5.112 1.00 72.56 100 LYS A C 1
ATOM 803 O O . LYS A 1 100 ? 5.351 18.344 -4.916 1.00 72.56 100 LYS A O 1
ATOM 808 N N . GLN A 1 101 ? 4.852 16.190 -4.565 1.00 70.06 101 GLN A N 1
ATOM 809 C CA . GLN A 1 101 ? 3.656 16.422 -3.746 1.00 70.06 101 GLN A CA 1
ATOM 810 C C . GLN A 1 101 ? 3.831 16.109 -2.237 1.00 70.06 101 GLN A C 1
ATOM 812 O O . GLN A 1 101 ? 2.862 15.709 -1.580 1.00 70.06 101 GLN A O 1
ATOM 817 N N . PRO A 1 102 ? 5.016 16.301 -1.615 1.00 64.38 102 PRO A N 1
ATOM 818 C CA . PRO A 1 102 ? 5.309 15.721 -0.308 1.00 64.38 102 PRO A CA 1
ATOM 819 C C . PRO A 1 102 ? 4.533 16.411 0.819 1.00 64.38 102 PRO A C 1
ATOM 821 O O . PRO A 1 102 ? 4.254 15.785 1.840 1.00 64.38 102 PRO A O 1
ATOM 824 N N . THR A 1 103 ? 4.162 17.683 0.644 1.00 69.38 103 THR A N 1
ATOM 825 C CA . THR A 1 103 ? 3.325 18.430 1.591 1.00 69.38 103 THR A CA 1
ATOM 826 C C . THR A 1 103 ? 1.921 17.839 1.647 1.00 69.38 103 THR A C 1
ATOM 828 O O . THR A 1 103 ? 1.466 17.469 2.726 1.00 69.38 103 THR A O 1
ATOM 831 N N . SER A 1 104 ? 1.295 17.607 0.490 1.00 75.62 104 SER A N 1
ATOM 832 C CA . SER A 1 104 ? -0.052 17.029 0.416 1.00 75.62 104 SER A CA 1
ATOM 833 C C . SER A 1 104 ? -0.129 15.608 0.988 1.00 75.62 104 SER A C 1
ATOM 835 O O . SER A 1 104 ? -1.077 15.285 1.699 1.00 75.62 104 SER A O 1
ATOM 837 N N . LEU A 1 105 ? 0.896 14.774 0.769 1.00 81.00 105 LEU A N 1
ATOM 838 C CA . LEU A 1 105 ? 0.939 13.409 1.303 1.00 81.00 105 LEU A CA 1
ATOM 839 C C . LEU A 1 105 ? 1.188 13.383 2.814 1.00 81.00 105 LEU A C 1
ATOM 841 O O . LEU A 1 105 ? 0.570 12.589 3.524 1.00 81.00 105 LEU A O 1
ATOM 845 N N . LYS A 1 106 ? 2.061 14.258 3.330 1.00 83.62 106 LYS A N 1
ATOM 846 C CA . LYS A 1 106 ? 2.269 14.404 4.779 1.00 83.62 106 LYS A CA 1
ATOM 847 C C . LYS A 1 106 ? 1.005 14.907 5.473 1.00 83.62 106 LYS A C 1
ATOM 849 O O . LYS A 1 106 ? 0.640 14.365 6.513 1.00 83.62 106 LYS A O 1
ATOM 854 N N . GLU A 1 107 ? 0.323 15.889 4.891 1.00 85.88 107 GLU A N 1
ATOM 855 C CA . GLU A 1 107 ? -0.954 16.400 5.398 1.00 85.88 107 GLU A CA 1
ATOM 856 C C . GLU A 1 107 ? -2.058 15.343 5.352 1.00 85.88 107 GLU A C 1
ATOM 858 O O . GLU A 1 107 ? -2.770 15.162 6.340 1.00 85.88 107 GLU A O 1
ATOM 863 N N . ALA A 1 108 ? -2.183 14.610 4.242 1.00 87.12 108 ALA A N 1
ATOM 864 C CA . ALA A 1 108 ? -3.132 13.509 4.115 1.00 87.12 108 ALA A CA 1
ATOM 865 C C . ALA A 1 108 ? -2.866 12.441 5.181 1.00 87.12 108 ALA A C 1
ATOM 867 O O . ALA A 1 108 ? -3.771 12.087 5.931 1.00 87.12 108 ALA A O 1
ATOM 868 N N . ARG A 1 109 ? -1.606 12.009 5.336 1.00 90.88 109 ARG A N 1
ATOM 869 C CA . ARG A 1 109 ? -1.199 11.056 6.379 1.00 90.88 109 ARG A CA 1
ATOM 870 C C . ARG A 1 109 ? -1.533 11.564 7.779 1.00 90.88 109 ARG A C 1
ATOM 872 O O . ARG A 1 109 ? -2.029 10.797 8.600 1.00 90.88 109 ARG A O 1
ATOM 879 N N . TYR A 1 110 ? -1.272 12.839 8.059 1.00 92.56 110 TYR A N 1
ATOM 880 C CA . TYR A 1 110 ? -1.590 13.446 9.348 1.00 92.56 110 TYR A CA 1
ATOM 881 C C . TYR A 1 110 ? -3.099 13.419 9.629 1.00 92.56 110 TYR A C 1
ATOM 883 O O . TYR A 1 110 ? -3.514 12.932 10.681 1.00 92.56 110 TYR A O 1
ATOM 891 N N . LYS A 1 111 ? -3.926 13.857 8.670 1.00 93.75 111 LYS A N 1
ATOM 892 C CA . LYS A 1 111 ? -5.395 13.830 8.781 1.00 93.75 111 LYS A CA 1
ATOM 893 C C . LYS A 1 111 ? -5.925 12.407 8.962 1.00 93.75 111 LYS A C 1
ATOM 895 O O . LYS A 1 111 ? -6.744 12.168 9.845 1.00 93.75 111 LYS A O 1
ATOM 900 N N . THR A 1 112 ? -5.429 11.449 8.180 1.00 95.19 112 THR A N 1
ATOM 901 C CA . THR A 1 112 ? -5.803 10.036 8.315 1.00 95.19 112 THR A CA 1
ATOM 902 C C . THR A 1 112 ? -5.457 9.500 9.703 1.00 95.19 112 THR A C 1
ATOM 904 O O . THR A 1 112 ? -6.298 8.865 10.336 1.00 95.19 112 THR A O 1
ATOM 907 N N . ASN A 1 113 ? -4.270 9.813 10.227 1.00 97.25 113 ASN A N 1
ATOM 908 C CA . ASN A 1 113 ? -3.877 9.406 11.576 1.00 97.25 113 ASN A CA 1
ATOM 909 C C . ASN A 1 113 ? -4.763 10.026 12.665 1.00 97.25 113 ASN A C 1
ATOM 911 O O . ASN A 1 113 ? -5.099 9.339 13.627 1.00 97.25 113 ASN A O 1
ATOM 915 N N . GLN A 1 114 ? -5.175 11.290 12.523 1.00 97.62 114 GLN A N 1
ATOM 916 C CA . GLN A 1 114 ? -6.120 11.904 13.461 1.00 97.62 114 GLN A CA 1
ATOM 917 C C . GLN A 1 114 ? -7.455 11.149 13.492 1.00 97.62 114 GLN A C 1
ATOM 919 O O . GLN A 1 114 ? -7.963 10.848 14.571 1.00 97.62 114 GLN A O 1
ATOM 924 N N . VAL A 1 115 ? -7.996 10.792 12.322 1.00 97.81 115 VAL A N 1
ATOM 925 C CA . VAL A 1 115 ? -9.243 10.017 12.225 1.00 97.81 115 VAL A CA 1
ATOM 926 C C . VAL A 1 115 ? -9.087 8.639 12.865 1.00 97.81 115 VAL A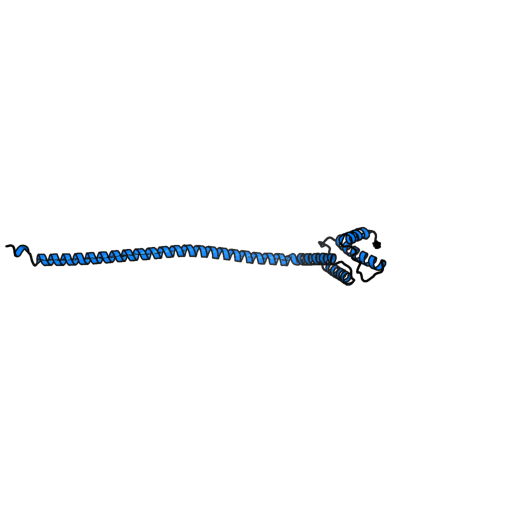 C 1
ATOM 928 O O . VAL A 1 115 ? -9.957 8.229 13.631 1.00 97.81 115 VAL A O 1
ATOM 931 N N . ILE A 1 116 ? -7.982 7.936 12.594 1.00 97.88 116 ILE A N 1
ATOM 932 C CA . ILE A 1 116 ? -7.700 6.621 13.190 1.00 97.88 116 ILE A CA 1
ATOM 933 C C . ILE A 1 116 ? -7.662 6.718 14.716 1.00 97.88 116 ILE A C 1
ATOM 935 O O . ILE A 1 116 ? -8.335 5.941 15.390 1.00 97.88 116 ILE A O 1
ATOM 939 N N . ASN A 1 117 ? -6.926 7.687 15.261 1.00 97.75 117 ASN A N 1
ATOM 940 C CA . ASN A 1 117 ? -6.792 7.853 16.707 1.00 97.75 117 ASN A CA 1
ATOM 941 C C . ASN A 1 117 ? -8.137 8.167 17.373 1.00 97.75 117 ASN A C 1
ATOM 943 O O . ASN A 1 117 ? -8.469 7.577 18.398 1.00 97.75 117 ASN A O 1
ATOM 947 N N . GLU A 1 118 ? -8.942 9.039 16.768 1.00 98.25 118 GLU A N 1
ATOM 948 C CA . GLU A 1 118 ? -10.274 9.367 17.280 1.00 98.25 118 GLU A CA 1
ATOM 949 C C . GLU A 1 118 ? -11.222 8.159 17.242 1.00 98.25 118 GLU A C 1
ATOM 951 O O . GLU A 1 118 ? -11.985 7.926 18.181 1.00 98.25 118 GLU A O 1
ATOM 956 N N . LYS A 1 119 ? -11.175 7.359 16.171 1.00 98.06 119 LYS A N 1
ATOM 957 C CA . LYS A 1 119 ? -11.976 6.132 16.071 1.00 98.06 119 LYS A CA 1
ATOM 958 C C . LYS A 1 119 ? -11.531 5.082 17.081 1.00 98.06 119 LYS A C 1
ATOM 960 O O . LYS A 1 119 ? -12.391 4.444 17.678 1.00 98.06 119 LYS A O 1
ATOM 965 N N . LYS A 1 120 ? -10.223 4.942 17.305 1.00 98.19 120 LYS A N 1
ATOM 966 C CA . LYS A 1 120 ? -9.667 4.029 18.306 1.00 98.19 120 LYS A CA 1
ATOM 967 C C . LYS A 1 120 ? -10.113 4.410 19.719 1.00 98.19 120 LYS A C 1
ATOM 969 O O . LYS A 1 120 ? -10.639 3.558 20.421 1.00 98.19 120 LYS A O 1
ATOM 974 N N . ARG A 1 121 ? -10.018 5.695 20.081 1.00 98.25 121 ARG A N 1
ATOM 975 C CA . ARG A 1 121 ? -10.510 6.211 21.370 1.00 98.25 121 ARG A CA 1
ATOM 976 C C . ARG A 1 121 ? -11.992 5.888 21.583 1.00 98.25 121 ARG A C 1
ATOM 978 O O . ARG A 1 121 ? -12.369 5.375 22.627 1.00 98.25 121 ARG A O 1
ATOM 985 N N . LYS A 1 122 ? -12.836 6.154 20.580 1.00 98.31 122 LYS A N 1
ATOM 986 C CA . LYS A 1 122 ? -14.273 5.841 20.657 1.00 98.31 122 LYS A CA 1
ATOM 987 C C . LYS A 1 122 ? -14.552 4.347 20.791 1.00 98.31 122 LYS A C 1
ATOM 989 O O . LYS A 1 122 ? -15.476 3.971 21.502 1.00 98.31 122 LYS A O 1
ATOM 994 N N . LEU A 1 123 ? -13.783 3.505 20.104 1.00 98.44 123 LEU A N 1
ATOM 995 C CA . LEU A 1 123 ? -13.921 2.057 20.224 1.00 98.44 123 LEU A CA 1
ATOM 996 C C . LEU A 1 123 ? -13.596 1.597 21.652 1.00 98.44 123 LEU A C 1
ATOM 998 O O . LEU A 1 123 ? -14.405 0.888 22.239 1.00 98.44 123 LEU A O 1
ATOM 1002 N N . GLU A 1 124 ? -12.489 2.072 22.227 1.00 98.25 124 GLU A N 1
ATOM 1003 C CA . GLU A 1 124 ? -12.103 1.782 23.618 1.00 98.25 124 GLU A CA 1
ATOM 1004 C C . GLU A 1 124 ? -13.192 2.237 24.614 1.00 98.25 124 GLU A C 1
ATOM 1006 O O . GLU A 1 124 ? -13.527 1.514 25.553 1.00 98.25 124 GLU A O 1
ATOM 1011 N N . GLU A 1 125 ? -13.814 3.401 24.384 1.00 98.25 125 GLU A N 1
ATOM 1012 C CA . GLU A 1 125 ? -14.950 3.884 25.186 1.00 98.25 125 GLU A CA 1
ATOM 1013 C C . GLU A 1 125 ? -16.169 2.954 25.101 1.00 98.25 125 GLU A C 1
ATOM 1015 O O . GLU A 1 125 ? -16.804 2.665 26.118 1.00 98.25 125 GLU A O 1
ATOM 1020 N N . TYR A 1 126 ? -16.500 2.459 23.906 1.00 97.94 126 TYR A N 1
ATOM 1021 C CA . TYR A 1 126 ? -17.612 1.527 23.720 1.00 97.94 126 TYR A CA 1
ATOM 1022 C C . TYR A 1 126 ? -17.340 0.157 24.342 1.00 97.94 126 TYR A C 1
ATOM 1024 O O . TYR A 1 126 ? -18.233 -0.409 24.970 1.00 97.94 126 TYR A O 1
ATOM 1032 N N . GLU A 1 127 ? -16.119 -0.359 24.220 1.00 97.94 127 GLU A N 1
ATOM 1033 C CA . GLU A 1 127 ? -15.710 -1.615 24.852 1.00 97.94 127 GLU A CA 1
ATOM 1034 C C . GLU A 1 127 ? -15.790 -1.520 26.383 1.00 97.94 127 GLU A C 1
ATOM 1036 O O . GLU A 1 127 ? -16.329 -2.420 27.032 1.00 97.94 127 GLU A O 1
ATOM 1041 N N . ALA A 1 128 ? -15.356 -0.396 26.964 1.00 98.06 128 ALA A N 1
ATOM 1042 C CA . ALA A 1 128 ? -15.478 -0.148 28.398 1.00 98.06 128 ALA A CA 1
ATOM 1043 C C . ALA A 1 128 ? -16.947 -0.078 28.854 1.00 98.06 128 ALA A C 1
ATOM 1045 O O . ALA A 1 128 ? -17.316 -0.699 29.854 1.00 98.06 128 ALA A O 1
ATOM 1046 N N . LEU A 1 129 ? -17.803 0.642 28.118 1.00 98.00 129 LEU A N 1
ATOM 1047 C CA . LEU A 1 129 ? -19.241 0.717 28.404 1.00 98.00 129 LEU A CA 1
ATOM 1048 C C . LEU A 1 129 ? -19.909 -0.658 28.334 1.00 98.00 129 LEU A C 1
ATOM 1050 O O . LEU A 1 129 ? -20.709 -1.003 29.204 1.00 98.00 129 LEU A O 1
ATOM 1054 N N . MET A 1 130 ? -19.554 -1.459 27.331 1.00 97.31 130 MET A N 1
ATOM 1055 C CA . MET A 1 130 ? -20.056 -2.821 27.185 1.00 97.31 130 MET A CA 1
ATOM 1056 C C . MET A 1 130 ? -19.642 -3.698 28.373 1.00 97.31 130 MET A C 1
ATOM 1058 O O . MET A 1 130 ? -20.480 -4.418 28.915 1.00 97.31 130 MET A O 1
ATOM 1062 N N . GLY A 1 131 ? -18.398 -3.577 28.847 1.00 97.88 131 GLY A N 1
ATOM 1063 C CA . GLY A 1 131 ? -17.941 -4.247 30.067 1.00 97.88 131 GLY A CA 1
ATOM 1064 C C . GLY A 1 131 ? -18.779 -3.878 31.298 1.00 97.88 131 GLY A C 1
ATOM 1065 O O . GLY A 1 131 ? -19.232 -4.759 32.030 1.00 97.88 131 GLY A O 1
ATOM 1066 N N . TRP A 1 132 ? -19.069 -2.589 31.495 1.00 97.75 132 TRP A N 1
ATOM 1067 C CA . TRP A 1 132 ? -19.935 -2.130 32.589 1.00 97.75 132 TRP A CA 1
ATOM 1068 C C . TRP A 1 132 ? -21.364 -2.666 32.492 1.00 97.75 132 TRP A C 1
ATOM 1070 O O . TRP A 1 132 ? -21.957 -3.021 33.514 1.00 97.75 132 TRP A O 1
ATOM 1080 N N . MET A 1 133 ? -21.920 -2.747 31.282 1.00 97.31 133 MET A N 1
ATOM 1081 C CA . MET A 1 133 ? -23.261 -3.291 31.068 1.00 97.31 133 MET A CA 1
ATOM 1082 C C . MET A 1 133 ? -23.358 -4.761 31.483 1.00 97.31 133 MET A C 1
ATOM 1084 O O . MET A 1 133 ? -24.341 -5.127 32.123 1.00 97.31 133 MET A O 1
ATOM 1088 N N . VAL A 1 134 ? -22.343 -5.579 31.190 1.00 97.25 134 VAL A N 1
ATOM 1089 C CA . VAL A 1 134 ? -22.312 -6.995 31.601 1.00 97.25 134 VAL A CA 1
ATOM 1090 C C . VAL A 1 134 ? -22.328 -7.120 33.127 1.00 97.25 134 VAL A C 1
ATOM 1092 O O . VAL A 1 134 ? -23.183 -7.810 33.681 1.00 97.25 134 VAL A O 1
ATOM 1095 N N . VAL A 1 135 ? -21.471 -6.370 33.829 1.00 97.06 135 VAL A N 1
ATOM 1096 C CA . VAL A 1 135 ? -21.440 -6.363 35.306 1.00 97.06 135 VAL A CA 1
ATOM 1097 C C . VAL A 1 135 ? -22.782 -5.900 35.889 1.00 97.06 135 VAL A C 1
ATOM 1099 O O . VAL A 1 135 ? -23.282 -6.449 36.876 1.00 97.06 135 VAL A O 1
ATOM 1102 N N . PHE A 1 136 ? -23.406 -4.890 35.278 1.00 96.94 136 PHE A N 1
ATOM 1103 C CA . PHE A 1 136 ? -24.712 -4.402 35.712 1.00 96.94 136 PHE A CA 1
ATOM 1104 C C . PHE A 1 136 ? -25.822 -5.446 35.506 1.00 96.94 136 PHE A C 1
ATOM 1106 O O . PHE A 1 136 ? -26.700 -5.593 36.364 1.00 96.94 136 PHE A O 1
ATOM 1113 N N . GLN A 1 137 ? -25.778 -6.200 34.406 1.00 97.06 137 GLN A N 1
ATOM 1114 C CA . GLN A 1 137 ? -26.711 -7.294 34.133 1.00 97.06 137 GLN A CA 1
ATOM 1115 C C . GLN A 1 137 ? -26.592 -8.412 35.175 1.00 97.06 137 GLN A C 1
ATOM 1117 O O . GLN A 1 137 ? -27.612 -8.831 35.724 1.00 97.06 137 GLN A O 1
ATOM 1122 N N . GLU A 1 138 ? -25.375 -8.832 35.529 1.00 97.19 138 GLU A N 1
ATOM 1123 C CA . GLU A 1 138 ? -25.142 -9.832 36.582 1.00 97.19 138 GLU A CA 1
ATOM 1124 C C . GLU A 1 138 ? -25.696 -9.370 37.936 1.00 97.19 138 GLU A C 1
ATOM 1126 O O . GLU A 1 138 ? -26.415 -10.104 38.621 1.00 97.19 138 GLU A O 1
ATOM 1131 N N . LYS A 1 139 ? -25.437 -8.110 38.306 1.00 97.38 139 LYS A N 1
ATOM 1132 C CA . LYS A 1 139 ? -25.962 -7.527 39.548 1.00 97.38 139 LYS A CA 1
ATOM 1133 C C . LYS A 1 139 ? -27.488 -7.459 39.552 1.00 97.38 139 LYS A C 1
ATOM 1135 O O . LYS A 1 139 ? -28.115 -7.708 40.583 1.00 97.38 139 LYS A O 1
ATOM 1140 N N . THR A 1 140 ? -28.090 -7.161 38.404 1.00 97.38 140 THR A N 1
ATOM 1141 C CA . THR A 1 140 ? -29.548 -7.158 38.235 1.00 97.38 140 THR A CA 1
ATOM 1142 C C . THR A 1 140 ? -30.127 -8.560 38.427 1.00 97.38 140 THR A C 1
ATOM 1144 O O . THR A 1 140 ? -31.113 -8.713 39.150 1.00 97.38 140 THR A O 1
ATOM 1147 N N . ALA A 1 141 ? -29.489 -9.590 37.866 1.00 98.06 141 ALA A N 1
ATOM 1148 C CA . ALA A 1 141 ? -29.908 -10.980 38.034 1.00 98.06 141 ALA A CA 1
ATOM 1149 C C . ALA A 1 141 ? -29.834 -11.438 39.505 1.00 98.06 141 ALA A C 1
ATOM 1151 O O . ALA A 1 141 ? -30.786 -12.032 40.017 1.00 98.06 141 ALA A O 1
ATOM 1152 N N . MET A 1 142 ? -28.760 -11.086 40.225 1.00 97.88 142 MET A N 1
ATOM 1153 C CA . MET A 1 142 ? -28.646 -11.370 41.665 1.00 97.88 142 MET A CA 1
ATOM 1154 C C . MET A 1 142 ? -29.759 -10.699 42.479 1.00 97.88 142 MET A C 1
ATOM 1156 O O . MET A 1 142 ? -30.367 -11.321 43.351 1.00 97.88 142 MET A O 1
ATOM 1160 N N . LEU A 1 143 ? -30.073 -9.433 42.185 1.00 97.69 143 LEU A N 1
ATOM 1161 C CA . LEU A 1 143 ? -31.164 -8.723 42.857 1.00 97.69 143 LEU A CA 1
ATOM 1162 C C . LEU A 1 143 ? -32.523 -9.383 42.589 1.00 97.69 143 LEU A C 1
ATOM 1164 O O . LEU A 1 143 ? -33.323 -9.526 43.513 1.00 97.69 143 LEU A O 1
ATOM 1168 N N . GLN A 1 144 ? -32.777 -9.832 41.359 1.00 98.25 144 GLN A N 1
ATOM 1169 C CA . GLN A 1 144 ? -34.000 -10.563 41.016 1.00 98.25 144 GLN A CA 1
ATOM 1170 C C . GLN A 1 144 ? -34.118 -11.883 41.791 1.00 98.25 144 GLN A C 1
ATOM 1172 O O . GLN A 1 144 ? -35.198 -12.198 42.303 1.00 98.25 144 GLN A O 1
ATOM 1177 N N . GLN A 1 145 ? -33.016 -12.626 41.937 1.00 98.12 145 GLN A N 1
ATOM 1178 C CA . GLN A 1 145 ? -32.979 -13.850 42.738 1.00 98.12 145 GLN A CA 1
ATOM 1179 C C . GLN A 1 145 ? -33.302 -13.566 44.211 1.00 98.12 145 GLN A C 1
ATOM 1181 O O . GLN A 1 145 ? -34.171 -14.228 44.783 1.00 98.12 145 GLN A O 1
ATOM 1186 N N . ASN A 1 146 ? -32.668 -12.548 44.800 1.00 98.19 146 ASN A N 1
ATOM 1187 C CA . ASN A 1 146 ? -32.911 -12.152 46.188 1.00 98.19 146 ASN A CA 1
ATOM 1188 C C . ASN A 1 146 ? -34.372 -11.749 46.407 1.00 98.19 146 ASN A C 1
ATOM 1190 O O . ASN A 1 146 ? -35.014 -12.242 47.331 1.00 98.19 146 ASN A O 1
ATOM 1194 N N . VAL A 1 147 ? -34.945 -10.938 45.510 1.00 98.31 147 VAL A N 1
ATOM 1195 C CA . VAL A 1 147 ? -36.371 -10.573 45.560 1.00 98.31 147 VAL A CA 1
ATOM 1196 C C . VAL A 1 147 ? -37.261 -11.816 45.519 1.00 98.31 147 VAL A C 1
ATOM 1198 O O . VAL A 1 147 ? -38.229 -11.902 46.277 1.00 98.31 147 VAL A O 1
ATOM 1201 N N . SER A 1 148 ? -36.956 -12.792 44.658 1.00 98.12 148 SER A N 1
ATOM 1202 C CA . SER A 1 148 ? -37.725 -14.037 44.601 1.00 98.12 148 SER A CA 1
ATOM 1203 C C . SER A 1 148 ? -37.625 -14.844 45.895 1.00 98.12 148 SER A C 1
ATOM 1205 O O . SER A 1 148 ? -38.631 -15.428 46.301 1.00 98.12 148 SER A O 1
ATOM 1207 N N . LEU A 1 149 ? -36.445 -14.917 46.513 1.00 98.44 149 LEU A N 1
ATOM 1208 C CA . LEU A 1 149 ? -36.239 -15.654 47.758 1.00 98.44 149 LEU A CA 1
ATOM 1209 C C . LEU A 1 149 ? -37.000 -14.989 48.908 1.00 98.44 149 LEU A C 1
ATOM 1211 O O . LEU A 1 149 ? -37.838 -15.630 49.541 1.00 98.44 149 LEU A O 1
ATOM 1215 N N . THR A 1 150 ? -36.817 -13.683 49.092 1.00 97.75 150 THR A N 1
ATOM 1216 C CA . THR A 1 150 ? -37.486 -12.921 50.152 1.00 97.75 150 THR A CA 1
ATOM 1217 C C . THR A 1 150 ? -39.008 -12.942 49.999 1.00 97.75 150 THR A C 1
ATOM 1219 O O . THR A 1 150 ? -39.729 -13.022 50.991 1.00 97.75 150 THR A O 1
ATOM 1222 N N . LYS A 1 151 ? -39.541 -12.945 48.767 1.00 98.31 151 LYS A N 1
ATOM 1223 C CA . LYS A 1 151 ? -40.986 -13.136 48.535 1.00 98.31 151 LYS A CA 1
ATOM 1224 C C . LYS A 1 151 ? -41.487 -14.486 49.055 1.00 98.31 151 LYS A C 1
ATOM 1226 O O . LYS A 1 151 ? -42.563 -14.535 49.653 1.00 98.31 151 LYS A O 1
ATOM 1231 N N . LYS A 1 152 ? -40.729 -15.569 48.842 1.00 98.19 152 LYS A N 1
ATOM 1232 C CA . LYS A 1 152 ? -41.076 -16.908 49.348 1.00 98.19 152 LYS A CA 1
ATOM 1233 C C . LYS A 1 152 ? -41.032 -16.949 50.875 1.00 98.19 152 LYS A C 1
ATOM 1235 O O . LYS A 1 152 ? -41.977 -17.434 51.492 1.00 98.19 152 LYS A O 1
ATOM 1240 N N . GLU A 1 153 ? -39.984 -16.391 51.477 1.00 98.31 153 GLU A N 1
ATOM 1241 C CA . GLU A 1 153 ? -39.835 -16.304 52.937 1.00 98.31 153 GLU A CA 1
ATOM 1242 C C . GLU A 1 153 ? -40.967 -15.494 53.578 1.00 98.31 153 GLU A C 1
ATOM 1244 O O . GLU A 1 153 ? -41.576 -15.936 54.552 1.00 98.31 153 GLU A O 1
ATOM 1249 N N . LEU A 1 154 ? -41.321 -14.349 52.985 1.00 98.31 154 LEU A N 1
ATOM 1250 C CA . LEU A 1 154 ? -42.434 -13.520 53.438 1.00 98.31 154 LEU A CA 1
ATOM 1251 C C . LEU A 1 154 ? -43.766 -14.276 53.379 1.00 98.31 154 LEU A C 1
ATOM 1253 O O . LEU A 1 154 ? -44.563 -14.194 54.312 1.00 98.31 154 LEU A O 1
ATOM 1257 N N . HIS A 1 155 ? -44.022 -15.014 52.296 1.00 98.25 155 HIS A N 1
ATOM 1258 C CA . HIS A 1 155 ? -45.242 -15.810 52.168 1.00 98.25 155 HIS A CA 1
ATOM 1259 C C . HIS A 1 155 ? -45.312 -16.931 53.218 1.00 98.25 155 HIS A C 1
ATOM 1261 O O . HIS A 1 155 ? -46.354 -17.121 53.852 1.00 98.25 155 HIS A O 1
ATOM 1267 N N . ALA A 1 156 ? -44.194 -17.618 53.470 1.00 98.25 156 ALA A N 1
ATOM 1268 C CA . ALA A 1 156 ? -44.103 -18.633 54.516 1.00 98.25 156 ALA A CA 1
ATOM 1269 C C . ALA A 1 156 ? -44.343 -18.039 55.916 1.00 98.25 156 ALA A C 1
ATOM 1271 O O . ALA A 1 156 ? -45.097 -18.607 56.710 1.00 98.25 156 ALA A O 1
ATOM 1272 N N . ALA A 1 157 ? -43.762 -16.871 56.206 1.00 98.19 157 ALA A N 1
ATOM 1273 C CA . ALA A 1 157 ? -43.958 -16.166 57.470 1.00 98.19 157 ALA A CA 1
ATOM 1274 C C . ALA A 1 157 ? -45.421 -15.736 57.675 1.00 98.19 157 ALA A C 1
ATOM 1276 O O . ALA A 1 157 ? -45.965 -15.945 58.760 1.00 98.19 157 ALA A O 1
ATOM 1277 N N . LYS A 1 158 ? -46.082 -15.212 56.631 1.00 98.06 158 LYS A N 1
ATOM 1278 C CA . LYS A 1 158 ? -47.515 -14.866 56.664 1.00 98.06 158 LYS A CA 1
ATOM 1279 C C . LYS A 1 158 ? -48.390 -16.083 56.965 1.00 98.06 158 LYS A C 1
ATOM 1281 O O . LYS A 1 158 ? -49.169 -16.045 57.910 1.00 98.06 158 LYS A O 1
ATOM 1286 N N . THR A 1 159 ? -48.167 -17.188 56.254 1.00 97.94 159 THR A N 1
ATOM 1287 C CA . THR A 1 159 ? -48.902 -18.449 56.468 1.00 97.94 159 THR A CA 1
ATOM 1288 C C . THR A 1 159 ? -48.723 -18.969 57.899 1.00 97.94 159 THR A C 1
ATOM 1290 O O . THR A 1 159 ? -49.659 -19.456 58.531 1.00 97.94 159 THR A O 1
ATOM 1293 N N . LYS A 1 160 ? -47.506 -18.866 58.453 1.00 98.00 160 LYS A N 1
ATOM 1294 C CA . LYS A 1 160 ? -47.235 -19.259 59.842 1.00 98.00 160 LYS A CA 1
ATOM 1295 C C . LYS A 1 160 ? -47.971 -18.360 60.840 1.00 98.00 160 LYS A C 1
ATOM 1297 O O . LYS A 1 160 ? -48.512 -18.876 61.814 1.00 98.00 160 LYS A O 1
ATOM 1302 N N . ALA A 1 161 ? -47.998 -17.048 60.606 1.00 97.69 161 ALA A N 1
ATOM 1303 C CA . ALA A 1 161 ? -48.713 -16.099 61.457 1.00 97.69 161 ALA A CA 1
ATOM 1304 C C . ALA A 1 161 ? -50.231 -16.360 61.465 1.00 97.69 161 ALA A C 1
ATOM 1306 O O . ALA A 1 161 ? -50.840 -16.346 62.532 1.00 97.69 161 ALA A O 1
ATOM 1307 N N . GLU A 1 162 ? -50.824 -16.674 60.310 1.00 97.50 162 GLU A N 1
ATOM 1308 C CA . GLU A 1 162 ? -52.241 -17.052 60.185 1.00 97.50 162 GLU A CA 1
ATOM 1309 C C . GLU A 1 162 ? -52.572 -18.293 61.028 1.00 97.50 162 GLU A C 1
ATOM 1311 O O . GLU A 1 162 ? -53.466 -18.239 61.872 1.00 97.50 162 GLU A O 1
ATOM 1316 N N . ARG A 1 163 ? -51.777 -19.367 60.914 1.00 97.69 163 ARG A N 1
ATOM 1317 C CA . ARG A 1 163 ? -51.955 -20.590 61.726 1.00 97.69 163 ARG A CA 1
ATOM 1318 C C . ARG A 1 163 ? -51.842 -20.335 63.230 1.00 97.69 163 ARG A C 1
ATOM 1320 O O . ARG A 1 163 ? -52.572 -20.932 64.023 1.00 97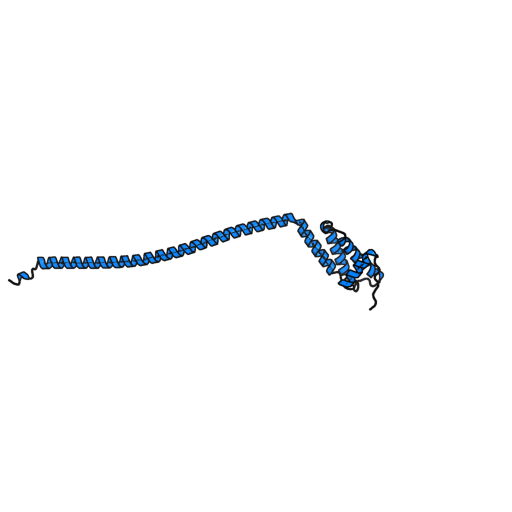.69 163 ARG A O 1
ATOM 1327 N N . ILE A 1 164 ? -50.909 -19.472 63.642 1.00 97.19 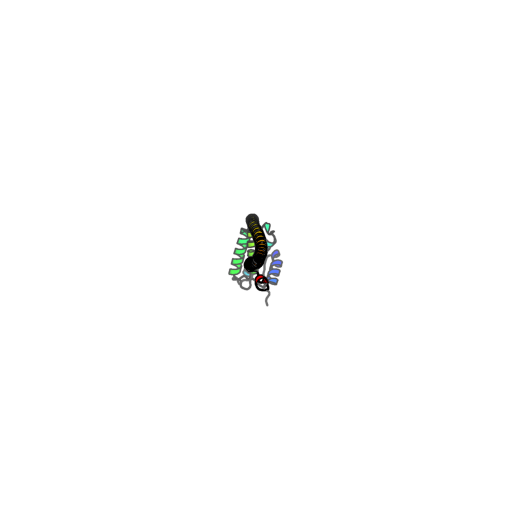164 ILE A N 1
ATOM 1328 C CA . ILE A 1 164 ? -50.765 -19.079 65.051 1.00 97.19 164 ILE A CA 1
ATOM 1329 C C . ILE A 1 164 ? -52.026 -18.341 65.512 1.00 97.19 164 ILE A C 1
ATOM 1331 O O . ILE A 1 164 ? -52.565 -18.674 66.567 1.00 97.19 164 ILE A O 1
ATOM 1335 N N . ASN A 1 165 ? -52.534 -17.396 64.717 1.00 97.06 165 ASN A N 1
ATOM 1336 C CA . ASN A 1 165 ? -53.758 -16.661 65.038 1.00 97.06 165 ASN A CA 1
ATOM 1337 C C . ASN A 1 165 ? -54.983 -17.581 65.142 1.00 97.06 165 ASN A C 1
ATOM 1339 O O . ASN A 1 165 ? -55.758 -17.447 66.089 1.00 97.06 165 ASN A O 1
ATOM 1343 N N . GLU A 1 166 ? -55.143 -18.545 64.233 1.00 97.00 166 GLU A N 1
ATOM 1344 C CA . GLU A 1 166 ? -56.197 -19.568 64.314 1.00 97.00 166 GLU A CA 1
ATOM 1345 C C . GLU A 1 166 ? -56.081 -20.401 65.596 1.00 97.00 166 GLU A C 1
ATOM 1347 O O . GLU A 1 166 ? -57.065 -20.606 66.307 1.00 97.00 166 GLU A O 1
ATOM 1352 N N . THR A 1 167 ? -54.862 -20.831 65.936 1.00 97.12 167 THR A N 1
ATOM 1353 C CA . THR A 1 167 ? -54.594 -21.608 67.155 1.00 97.12 167 THR A CA 1
ATOM 1354 C C . THR A 1 167 ? -54.949 -20.812 68.411 1.00 97.12 167 THR A C 1
ATOM 1356 O O . THR A 1 167 ? -55.595 -21.346 69.312 1.00 97.12 167 THR A O 1
ATOM 1359 N N . ILE A 1 168 ? -54.578 -19.527 68.466 1.00 96.38 168 ILE A N 1
ATOM 1360 C CA . ILE A 1 168 ? -54.914 -18.628 69.579 1.00 96.38 168 ILE A CA 1
ATOM 1361 C C . ILE A 1 168 ? -56.433 -18.458 69.698 1.00 96.38 168 ILE A C 1
ATOM 1363 O O . ILE A 1 168 ? -56.966 -18.562 70.802 1.00 96.38 168 ILE A O 1
ATOM 1367 N N . SER A 1 169 ? -57.137 -18.221 68.588 1.00 96.50 169 SER A N 1
ATOM 1368 C CA . SER A 1 169 ? -58.600 -18.080 68.578 1.00 96.50 169 SER A CA 1
ATOM 1369 C C . SER A 1 169 ? -59.298 -19.349 69.069 1.00 96.50 169 SER A C 1
ATOM 1371 O O . SER A 1 169 ? -60.160 -19.276 69.945 1.00 96.50 169 SER A O 1
ATOM 1373 N N . ASN A 1 170 ? -58.868 -20.519 68.590 1.00 95.94 170 ASN A N 1
ATOM 1374 C CA . ASN A 1 170 ? -59.399 -21.810 69.030 1.00 95.94 170 ASN A CA 1
ATOM 1375 C C . ASN A 1 170 ? -59.129 -22.075 70.518 1.00 95.94 170 ASN A C 1
ATOM 1377 O O . ASN A 1 170 ? -60.011 -22.554 71.231 1.00 95.94 170 ASN A O 1
ATOM 1381 N N . ALA A 1 171 ? -57.927 -21.755 71.008 1.00 95.69 171 ALA A N 1
ATOM 1382 C CA . ALA A 1 171 ? -57.587 -21.895 72.421 1.00 95.69 171 ALA A CA 1
ATOM 1383 C C . ALA A 1 171 ? -58.451 -20.980 73.302 1.00 95.69 171 ALA A C 1
ATOM 1385 O O . ALA A 1 171 ? -59.006 -21.443 74.297 1.00 95.69 171 ALA A O 1
ATOM 1386 N N . LYS A 1 172 ? -58.632 -19.711 72.907 1.00 95.56 172 LYS A N 1
ATOM 1387 C CA . LYS A 1 172 ? -59.522 -18.767 73.603 1.00 95.56 172 LYS A CA 1
ATOM 1388 C C . LYS A 1 172 ? -60.958 -19.285 73.672 1.00 95.56 172 LYS A C 1
ATOM 1390 O O . LYS A 1 172 ? -61.543 -19.271 74.749 1.00 95.56 172 LYS A O 1
ATOM 1395 N N . ALA A 1 173 ? -61.500 -19.786 72.561 1.00 93.94 173 ALA A N 1
ATOM 1396 C CA . ALA A 1 173 ? -62.852 -20.344 72.522 1.00 93.94 173 ALA A CA 1
ATOM 1397 C C . ALA A 1 173 ? -63.021 -21.536 73.482 1.00 93.94 173 ALA A C 1
ATOM 1399 O O . ALA A 1 173 ? -64.001 -21.593 74.221 1.00 93.94 173 ALA A O 1
ATOM 1400 N N . LYS A 1 174 ? -62.042 -22.453 73.540 1.00 93.38 174 LYS A N 1
ATOM 1401 C CA . LYS A 1 174 ? -62.059 -23.578 74.493 1.00 93.38 174 LYS A CA 1
ATOM 1402 C C . LYS A 1 174 ? -62.004 -23.122 75.952 1.00 93.38 174 LYS A C 1
ATOM 1404 O O . LYS A 1 174 ? -62.713 -23.681 76.782 1.00 93.38 174 LYS A O 1
ATOM 1409 N N . VAL A 1 175 ? -61.176 -22.123 76.269 1.00 92.69 175 VAL A N 1
ATOM 1410 C CA . VAL A 1 175 ? -61.092 -21.560 77.629 1.00 92.69 175 VAL A CA 1
ATOM 1411 C C . VAL A 1 175 ? -62.436 -20.970 78.053 1.00 92.69 175 VAL A C 1
ATOM 1413 O O . VAL A 1 175 ? -62.894 -21.268 79.153 1.00 92.69 175 VAL A O 1
ATOM 1416 N N . ILE A 1 176 ? -63.089 -20.193 77.181 1.00 89.94 176 ILE A N 1
ATOM 1417 C CA . ILE A 1 176 ? -64.430 -19.642 77.437 1.00 89.94 176 ILE A CA 1
ATOM 1418 C C . ILE A 1 176 ? -65.424 -20.780 77.701 1.00 89.94 176 ILE A C 1
ATOM 1420 O O . ILE A 1 176 ? -66.044 -20.809 78.760 1.00 89.94 176 ILE A O 1
ATOM 1424 N N . TYR A 1 177 ? -65.484 -21.775 76.807 1.00 89.81 177 TYR A N 1
ATOM 1425 C CA . TYR A 1 177 ? -66.384 -22.924 76.943 1.00 89.81 177 TYR A CA 1
ATOM 1426 C C . TYR A 1 177 ? -66.227 -23.652 78.285 1.00 89.81 177 TYR A C 1
ATOM 1428 O O . TYR A 1 177 ? -67.213 -23.867 78.981 1.00 89.81 177 TYR A O 1
ATOM 1436 N N . HIS A 1 178 ? -64.997 -23.997 78.682 1.00 86.19 178 HIS A N 1
ATOM 1437 C CA . HIS A 1 178 ? -64.749 -24.709 79.942 1.00 86.19 178 HIS A CA 1
ATOM 1438 C C . HIS A 1 178 ? -64.952 -23.845 81.193 1.00 86.19 178 HIS A C 1
ATOM 1440 O O . HIS A 1 178 ? -65.203 -24.392 82.263 1.00 86.19 178 HIS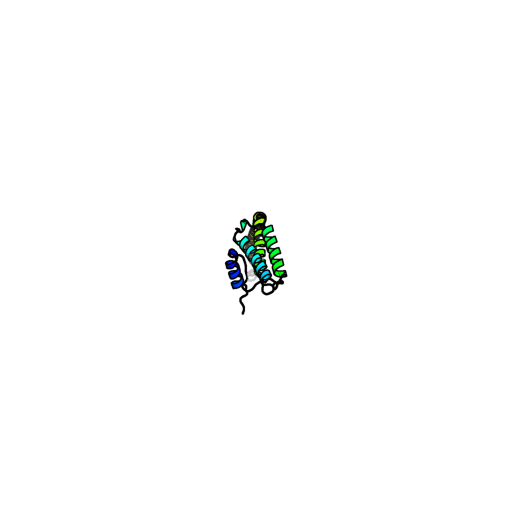 A O 1
ATOM 1446 N N . THR A 1 179 ? -64.845 -22.519 81.073 1.00 84.69 179 THR A N 1
ATOM 1447 C CA . THR A 1 179 ? -65.162 -21.593 82.171 1.00 84.69 179 THR A CA 1
ATOM 1448 C C . THR A 1 179 ? -66.673 -21.521 82.405 1.00 84.69 179 THR A C 1
ATOM 1450 O O . THR A 1 179 ? -67.114 -21.473 83.549 1.00 84.69 179 THR A O 1
ATOM 1453 N N . GLU A 1 180 ? -67.468 -21.538 81.333 1.00 84.88 180 GLU A N 1
ATOM 1454 C CA . GLU A 1 180 ? -68.934 -21.460 81.390 1.00 84.88 180 GLU A CA 1
ATOM 1455 C C . GLU A 1 180 ? -69.604 -22.817 81.668 1.00 84.88 180 GLU A C 1
ATOM 1457 O O . GLU A 1 180 ? -70.612 -22.878 82.366 1.00 84.88 180 GLU A O 1
ATOM 1462 N N . HIS A 1 181 ? -69.037 -23.911 81.154 1.00 77.69 181 HIS A N 1
ATOM 1463 C CA . HIS A 1 181 ? -69.590 -25.266 81.222 1.00 77.69 181 HIS A CA 1
ATOM 1464 C C . HIS A 1 181 ? -68.567 -26.207 81.863 1.00 77.69 181 HIS A C 1
ATOM 1466 O O . HIS A 1 181 ? -67.935 -27.015 81.178 1.00 77.69 181 HIS A O 1
ATOM 1472 N N . SER A 1 182 ? -68.354 -26.075 83.178 1.00 72.31 182 SER A N 1
ATOM 1473 C CA . SER A 1 182 ? -67.404 -26.932 83.898 1.00 72.31 182 SER A CA 1
ATOM 1474 C C . SER A 1 182 ? -67.843 -28.400 83.801 1.00 72.31 182 SER A C 1
ATOM 1476 O O . SER A 1 182 ? -68.860 -28.763 84.396 1.00 72.31 182 SER A O 1
ATOM 1478 N N . PRO A 1 183 ? -67.076 -29.278 83.127 1.00 64.12 183 PRO A N 1
ATOM 1479 C CA . PRO A 1 183 ? -67.417 -30.698 83.027 1.00 64.12 183 PRO A CA 1
ATOM 1480 C C . PRO A 1 183 ? -67.311 -31.426 84.379 1.00 64.12 183 PRO A C 1
ATOM 1482 O O . PRO A 1 183 ? -67.731 -32.569 84.504 1.00 64.12 183 PRO A O 1
ATOM 1485 N N . LEU A 1 184 ? -66.754 -30.770 85.402 1.00 65.44 184 LEU A N 1
ATOM 1486 C CA . LEU A 1 184 ? -66.672 -31.290 86.766 1.00 65.44 184 LEU A CA 1
ATOM 1487 C C . LEU A 1 184 ? -67.959 -31.053 87.571 1.00 65.44 184 LEU A C 1
ATOM 1489 O O . LEU A 1 184 ? -68.125 -31.674 88.616 1.00 65.44 184 LEU A O 1
ATOM 1493 N N . ASN A 1 185 ? -68.873 -30.198 87.096 1.00 57.28 185 ASN A N 1
ATOM 1494 C CA . ASN A 1 185 ? -70.156 -29.970 87.768 1.00 57.28 185 ASN A CA 1
ATOM 1495 C C . ASN A 1 185 ? -71.139 -31.145 87.600 1.00 57.28 185 ASN A C 1
ATOM 1497 O O . ASN A 1 185 ? -72.093 -31.223 88.361 1.00 57.28 185 ASN A O 1
ATOM 1501 N N . GLU A 1 186 ? -70.914 -32.054 86.644 1.00 53.31 186 GLU A N 1
ATOM 1502 C CA . GLU A 1 186 ? -71.716 -33.280 86.452 1.00 53.31 186 GLU A CA 1
ATOM 1503 C C . GLU A 1 186 ? -71.173 -34.496 87.239 1.00 53.31 186 GLU A C 1
ATOM 1505 O O . GLU A 1 186 ? -71.745 -35.580 87.171 1.00 53.31 186 GLU A O 1
ATOM 1510 N N . LEU A 1 187 ? -70.058 -34.341 87.970 1.00 54.62 187 LEU A N 1
ATOM 1511 C CA . LEU A 1 187 ? -69.389 -35.411 88.732 1.00 54.62 187 LEU A CA 1
ATOM 1512 C C . LEU A 1 187 ? -69.626 -35.339 90.258 1.00 54.62 187 LEU A C 1
ATOM 1514 O O . LEU A 1 187 ? -69.001 -36.099 91.001 1.00 54.62 187 LEU A O 1
ATOM 1518 N N . LEU A 1 188 ? -70.510 -34.447 90.718 1.00 44.03 188 LEU A N 1
ATOM 1519 C CA . LEU A 1 188 ? -71.014 -34.342 92.098 1.00 44.03 188 LEU A CA 1
ATOM 1520 C C . LEU A 1 188 ? -72.496 -34.720 92.141 1.00 44.03 188 LEU A C 1
ATOM 1522 O O . LEU A 1 188 ? -72.883 -35.403 93.115 1.00 44.03 188 LEU A O 1
#

Foldseek 3Di:
DDDLDQDEPPVLVVVLVVCCVVPNQQCPFALDPDSPVSSVVSNVVSVLVVVVVVDDLVRADLVNLVVSLVVVVVRVVRRGPCVVVNVVSVVSNVVVVCVVCVVVVVVVVVVVVVVVVVVVVVVVVVVVVVVVVVVVVVVVVVVVVVVVVVVVVVVVVVVVVVVVVVVVVVVVVVVVCCVVPPPCVVVD

Sequence (188 aa):
MSQTEYKVKENLMPLLRNILGKYGDIAANYIMKTPEGRSSVLEDVCGLIYTFQEKKFGELTLFQIENAVAIVTDFERAGLKVDWLKQTLEDILETRKVIKQPTSLKEARYKTNQVINEKKRKLEEYEALMGWMVVFQEKTAMLQQNVSLTKKELHAAKTKAERINETISNAKAKVIYHTEHSPLNELL

InterPro domains:
  IPR007942 Phospholipase-like [PF05278] (2-175)

Organism: NCBI:txid77055

Radius of gyration: 51.39 Å; chains: 1; bounding box: 105×54×136 Å

Secondary structure (DSSP, 8-state):
---------TTTHHHHHHHHHHH--TTTT-S--SHHHHHHHHHHHHHHHHHHHHS-TTT--HHHHHHHHHHHHHHHHTT---HHHHHHHHHHHHHHHHHH-HHHHHHHHHHHHHHHHHHHHHHHHHHHHHHHHHHHHHHHHHHHHHHHHHHHHHHHHHHHHHHHHHHHHHHHHHHHHHHHS-TTTT--